Protein AF-A0AAD3H0T6-F1 (afdb_monomer_lite)

Secondary structure (DSSP, 8-state):
-HHHHHHHHHHHHH--EEEEEEEEEEETTEEEEEEGGGTEEEEEESB-TTS-EEE-GGGGT--TT-SBPPPTTTTTSTT-EEETT-EEEEETTTEEEEE-TT-SS-EEEETT-EEEEEEE--TT-TT-SSPPPEEEEEE--SS--------------------------------------HHHHHHH-----TTTT---------------------S----------------------------HHHHTTTT-HHHHHHHHHHHHHHHHHHHHHHHHHHHHHHHTT-

pLDDT: mean 77.5, std 21.01, range [36.09, 98.44]

Sequence (290 aa):
MECQRLFLSLYFRDNKDITDAVVTDVKQNGMIVYVPKYDMKGPVFLADKGGNVQIDPSLVGLPLTSGLPPSSGFASLEHCRMFPEGTCTLIDEDKVEVTIPSSPSKLSFQRLDVIKVHLSCALDSVVARVPPPKLHLTSAGNKYIPRQDQHRPTEKGVVKISASIRKTDSPLVKSTVEPLSIYSILASISINSMLQDTDIRSHHKQTFKSKRRVQKLKGRIYMNGYKDEILNPKDETFDHNDYHTTSITNQAIVGDYNASRQIEREATARMQRIAAERRNAKRSKAMKRK

Radius of gyration: 32.44 Å; chains: 1; bounding box: 113×54×67 Å

InterPro domains:
  IPR012340 Nucleic acid-binding, OB-fold [G3DSA:2.40.50.140] (18-131)

Organism: NCBI:txid426638

Structure (mmCIF, N/CA/C/O backbone):
data_AF-A0AAD3H0T6-F1
#
_entry.id   AF-A0AAD3H0T6-F1
#
loop_
_atom_site.group_PDB
_atom_site.id
_atom_site.type_symbol
_atom_site.label_atom_id
_atom_site.label_alt_id
_atom_site.label_comp_id
_atom_site.label_asym_id
_atom_site.label_entity_id
_atom_site.label_seq_id
_atom_site.pdbx_PDB_ins_code
_atom_site.Cartn_x
_atom_site.Cartn_y
_atom_site.Cartn_z
_atom_site.occupancy
_atom_site.B_iso_or_equiv
_atom_site.auth_seq_id
_atom_site.auth_comp_id
_atom_site.auth_asym_id
_atom_site.auth_atom_id
_atom_site.pdbx_PDB_model_num
ATOM 1 N N . MET A 1 1 ? 14.550 -17.037 -2.675 1.00 65.00 1 MET A N 1
ATOM 2 C CA . MET A 1 1 ? 13.494 -16.008 -2.524 1.00 65.00 1 MET A CA 1
ATOM 3 C C . MET A 1 1 ? 13.562 -14.899 -3.577 1.00 65.00 1 MET A C 1
ATOM 5 O O . MET A 1 1 ? 12.517 -14.431 -4.004 1.00 65.00 1 MET A O 1
ATOM 9 N N . GLU A 1 2 ? 14.743 -14.490 -4.058 1.00 82.31 2 GLU A N 1
ATOM 10 C CA . GLU A 1 2 ? 14.858 -13.391 -5.041 1.00 82.31 2 GLU A CA 1
ATOM 11 C C . GLU A 1 2 ? 14.203 -13.688 -6.403 1.00 82.31 2 GLU A C 1
ATOM 13 O O . GLU A 1 2 ? 13.548 -12.815 -6.971 1.00 82.31 2 GLU A O 1
ATOM 18 N N . CYS A 1 3 ? 14.288 -14.932 -6.893 1.00 91.38 3 CYS A N 1
ATOM 19 C CA . CYS A 1 3 ? 13.658 -15.322 -8.159 1.00 91.38 3 CYS A CA 1
ATOM 20 C C . CYS A 1 3 ? 12.128 -15.188 -8.131 1.00 91.38 3 CYS A C 1
ATOM 22 O O . CYS A 1 3 ? 11.550 -14.685 -9.087 1.00 91.38 3 CYS A O 1
ATOM 24 N N . GLN A 1 4 ? 11.470 -15.590 -7.037 1.00 92.25 4 GLN A N 1
ATOM 25 C CA . GLN A 1 4 ? 10.011 -15.483 -6.894 1.00 92.25 4 GLN A CA 1
ATOM 26 C C . GLN A 1 4 ? 9.560 -14.026 -6.992 1.00 92.25 4 GLN A C 1
ATOM 28 O O . GLN A 1 4 ? 8.629 -13.715 -7.729 1.00 92.25 4 GLN A O 1
ATOM 33 N N . ARG A 1 5 ? 10.271 -13.112 -6.319 1.00 90.81 5 ARG A N 1
ATOM 34 C CA . ARG A 1 5 ? 9.976 -11.678 -6.385 1.00 90.81 5 ARG A CA 1
ATOM 35 C C . ARG A 1 5 ? 10.125 -11.130 -7.805 1.00 90.81 5 ARG A C 1
ATOM 37 O O . ARG A 1 5 ? 9.275 -10.357 -8.232 1.00 90.81 5 ARG A O 1
ATOM 44 N N . LEU A 1 6 ? 11.155 -11.556 -8.540 1.00 92.62 6 LEU A N 1
ATOM 45 C CA . LEU A 1 6 ? 11.342 -11.177 -9.943 1.00 92.62 6 LEU A CA 1
ATOM 46 C C . LEU A 1 6 ? 10.192 -11.676 -10.831 1.00 92.62 6 LEU A C 1
ATOM 48 O O . LEU A 1 6 ? 9.680 -10.908 -11.642 1.00 92.62 6 LEU A O 1
ATOM 52 N N . PHE A 1 7 ? 9.758 -12.930 -10.667 1.00 94.50 7 PHE A N 1
ATOM 53 C CA . PHE A 1 7 ? 8.614 -13.469 -11.409 1.00 94.50 7 PHE A CA 1
ATOM 54 C C . PHE A 1 7 ? 7.324 -12.706 -11.107 1.00 94.50 7 PHE A C 1
ATOM 56 O O . PHE A 1 7 ? 6.611 -12.343 -12.038 1.00 94.50 7 PHE A O 1
ATOM 63 N N . LEU A 1 8 ? 7.056 -12.399 -9.834 1.00 95.31 8 LEU A N 1
ATOM 64 C CA . LEU A 1 8 ? 5.897 -11.593 -9.445 1.00 95.31 8 LEU A CA 1
ATOM 65 C C . LEU A 1 8 ? 5.967 -10.181 -10.035 1.00 95.31 8 LEU A C 1
ATOM 67 O O . LEU A 1 8 ? 4.966 -9.688 -10.542 1.00 95.31 8 LEU A O 1
ATOM 71 N N . SER A 1 9 ? 7.139 -9.541 -10.040 1.00 94.19 9 SER A N 1
ATOM 72 C CA . SER A 1 9 ? 7.314 -8.246 -10.705 1.00 94.19 9 SER A CA 1
ATOM 73 C C . SER A 1 9 ? 7.002 -8.300 -12.200 1.00 94.19 9 SER A C 1
ATOM 75 O O . SER A 1 9 ? 6.332 -7.410 -12.713 1.00 94.19 9 SER A O 1
ATOM 77 N N . LEU A 1 10 ? 7.484 -9.331 -12.903 1.00 93.69 10 LEU A N 1
ATOM 78 C CA . LEU A 1 10 ? 7.198 -9.514 -14.327 1.00 93.69 10 LEU A CA 1
ATOM 79 C C . LEU A 1 10 ? 5.714 -9.809 -14.569 1.00 93.69 10 LEU A C 1
ATOM 81 O O . LEU A 1 10 ? 5.152 -9.304 -15.531 1.00 93.69 10 LEU A O 1
ATOM 85 N N . TYR A 1 11 ? 5.071 -10.569 -13.682 1.00 95.50 11 TYR A N 1
ATOM 86 C CA . TYR A 1 11 ? 3.639 -10.846 -13.745 1.00 95.50 11 TYR A CA 1
ATOM 87 C C . TYR A 1 11 ? 2.800 -9.573 -13.550 1.00 95.50 11 TYR A C 1
ATOM 89 O O . TYR A 1 11 ? 1.958 -9.255 -14.389 1.00 95.50 11 TYR A O 1
ATOM 97 N N . PHE A 1 12 ? 3.062 -8.796 -12.495 1.00 95.25 12 PHE A N 1
ATOM 98 C CA . PHE A 1 12 ? 2.329 -7.557 -12.187 1.00 95.25 12 PHE A CA 1
ATOM 99 C C . PHE A 1 12 ? 2.697 -6.363 -13.073 1.00 95.25 12 PHE A C 1
ATOM 101 O O . PHE A 1 12 ? 2.197 -5.258 -12.863 1.00 95.25 12 PHE A O 1
ATOM 108 N N . ARG A 1 13 ? 3.585 -6.562 -14.049 1.00 92.19 13 ARG A N 1
ATOM 109 C CA . ARG A 1 13 ? 3.871 -5.568 -15.081 1.00 92.19 13 ARG A CA 1
ATOM 110 C C . ARG A 1 13 ? 2.650 -5.322 -15.963 1.00 92.19 13 ARG A C 1
ATOM 112 O O . ARG A 1 13 ? 2.314 -4.172 -16.218 1.00 92.19 13 ARG A O 1
ATOM 119 N N . ASP A 1 14 ? 2.003 -6.405 -16.382 1.00 92.62 14 ASP A N 1
ATOM 120 C CA . ASP A 1 14 ? 0.865 -6.371 -17.306 1.00 92.62 14 ASP A CA 1
ATOM 121 C C . ASP A 1 14 ? -0.455 -6.730 -16.604 1.00 92.62 14 ASP A C 1
ATOM 123 O O . ASP A 1 14 ? -1.530 -6.607 -17.185 1.00 92.62 14 ASP A O 1
ATOM 127 N N . ASN A 1 15 ? -0.384 -7.154 -15.338 1.00 94.44 15 ASN A N 1
ATOM 128 C CA . ASN A 1 15 ? -1.535 -7.567 -14.546 1.00 94.44 15 ASN A CA 1
ATOM 129 C C . ASN A 1 15 ? -1.697 -6.687 -13.307 1.00 94.44 15 ASN A C 1
ATOM 131 O O . ASN A 1 15 ? -0.730 -6.353 -12.622 1.00 94.44 15 ASN A O 1
ATOM 135 N N . LYS A 1 16 ? -2.951 -6.377 -12.985 1.00 94.19 16 LYS A N 1
ATOM 136 C CA . LYS A 1 16 ? -3.360 -5.783 -11.711 1.00 94.19 16 LYS A CA 1
ATOM 137 C C . LYS A 1 16 ? -4.267 -6.775 -11.002 1.00 94.19 16 LYS A C 1
ATOM 139 O O . LYS A 1 16 ? -5.075 -7.437 -11.652 1.00 94.19 16 LYS A O 1
ATOM 144 N N . ASP A 1 17 ? -4.132 -6.888 -9.689 1.00 96.38 17 ASP A N 1
ATOM 145 C CA . ASP A 1 17 ? -4.973 -7.787 -8.899 1.00 96.38 17 ASP A CA 1
ATOM 146 C C . ASP A 1 17 ? -5.350 -7.151 -7.566 1.00 96.38 17 ASP A C 1
ATOM 148 O O . ASP A 1 17 ? -4.556 -6.422 -6.969 1.00 96.38 17 ASP A O 1
ATOM 152 N N . ILE A 1 18 ? -6.561 -7.447 -7.100 1.00 96.25 18 ILE A N 1
ATOM 153 C CA . ILE A 1 18 ? -7.052 -7.042 -5.784 1.00 96.25 18 ILE A CA 1
ATOM 154 C C . ILE A 1 18 ? -7.266 -8.315 -4.982 1.00 96.25 18 ILE A C 1
ATOM 156 O O . ILE A 1 18 ? -8.053 -9.180 -5.364 1.00 96.25 18 ILE A O 1
ATOM 160 N N . THR A 1 19 ? -6.568 -8.431 -3.861 1.00 97.19 19 THR A N 1
ATOM 161 C CA . THR A 1 19 ? -6.588 -9.636 -3.030 1.00 97.19 19 THR A CA 1
ATOM 162 C C . THR A 1 19 ? -6.594 -9.269 -1.558 1.00 97.19 19 THR A C 1
ATOM 164 O O . THR A 1 19 ? -6.206 -8.164 -1.170 1.00 97.19 19 THR A O 1
ATOM 167 N N . ASP A 1 20 ? -7.017 -10.222 -0.739 1.00 97.75 20 ASP A N 1
ATOM 168 C CA . ASP A 1 20 ? -6.952 -10.095 0.707 1.00 97.75 20 ASP A CA 1
ATOM 169 C C . ASP A 1 20 ? -5.496 -10.243 1.182 1.00 97.75 20 ASP A C 1
ATOM 171 O O . ASP A 1 20 ? -4.709 -11.027 0.631 1.00 97.75 20 ASP A O 1
ATOM 175 N N . ALA A 1 21 ? -5.141 -9.460 2.194 1.00 98.12 21 ALA A N 1
ATOM 176 C CA . ALA A 1 21 ? -3.836 -9.438 2.834 1.00 98.12 21 ALA A CA 1
ATOM 177 C C . ALA A 1 21 ? -3.996 -9.289 4.348 1.00 98.12 21 ALA A C 1
ATOM 179 O O . ALA A 1 21 ? -4.951 -8.680 4.823 1.00 98.12 21 ALA A O 1
ATOM 180 N N . VAL A 1 22 ? -3.041 -9.835 5.094 1.00 98.12 22 VAL A N 1
ATOM 181 C CA . VAL A 1 22 ? -3.018 -9.798 6.558 1.00 98.12 22 VAL A CA 1
ATOM 182 C C . VAL A 1 22 ? -1.987 -8.778 7.009 1.00 98.12 22 VAL A C 1
ATOM 184 O O . VAL A 1 22 ? -0.828 -8.839 6.589 1.00 98.12 22 VAL A O 1
ATOM 187 N N . VAL A 1 23 ? -2.382 -7.849 7.873 1.00 98.31 23 VAL A N 1
ATOM 188 C CA . VAL A 1 23 ? -1.461 -6.902 8.505 1.00 98.31 23 VAL A CA 1
ATOM 189 C C . VAL A 1 23 ? -0.539 -7.678 9.442 1.00 98.31 23 VAL A C 1
ATOM 191 O O . VAL A 1 23 ? -0.977 -8.270 10.418 1.00 98.31 23 VAL A O 1
ATOM 194 N N . THR A 1 24 ? 0.753 -7.712 9.140 1.00 98.31 24 THR A N 1
ATOM 195 C CA . THR A 1 24 ? 1.748 -8.417 9.969 1.00 98.31 24 THR A CA 1
ATOM 196 C C . THR A 1 24 ? 2.448 -7.500 10.954 1.00 98.31 24 THR A C 1
ATOM 198 O O . THR A 1 24 ? 2.819 -7.940 12.035 1.00 98.31 24 THR A O 1
ATOM 201 N N . ASP A 1 25 ? 2.643 -6.241 10.574 1.00 98.38 25 ASP A N 1
ATOM 202 C CA . ASP A 1 25 ? 3.318 -5.247 11.395 1.00 98.38 25 ASP A CA 1
ATOM 203 C C . ASP A 1 25 ? 2.799 -3.851 11.048 1.00 98.38 25 ASP A C 1
ATOM 205 O O . ASP A 1 25 ? 2.272 -3.635 9.951 1.00 98.38 25 ASP A O 1
ATOM 209 N N . VAL A 1 26 ? 2.950 -2.904 11.966 1.00 98.25 26 VAL A N 1
ATOM 210 C CA . VAL A 1 26 ? 2.393 -1.555 11.855 1.00 98.25 26 VAL A CA 1
ATOM 211 C C . VAL A 1 26 ? 3.500 -0.524 12.067 1.00 98.25 26 VAL A C 1
ATOM 213 O O . VAL A 1 26 ? 4.433 -0.741 12.834 1.00 98.25 26 VAL A O 1
ATOM 216 N N . LYS A 1 27 ? 3.450 0.586 11.324 1.00 97.69 27 LYS A N 1
ATOM 217 C CA . LYS A 1 27 ? 4.452 1.659 11.358 1.00 97.69 27 LYS A CA 1
ATOM 218 C C . LYS A 1 27 ? 3.777 3.026 11.373 1.00 97.69 27 LYS A C 1
ATOM 220 O O . LYS A 1 27 ? 2.617 3.171 11.007 1.00 97.69 27 LYS A O 1
ATOM 225 N N . GLN A 1 28 ? 4.538 4.060 11.718 1.00 96.56 28 GLN A N 1
ATOM 226 C CA . GLN A 1 28 ? 4.024 5.431 11.786 1.00 96.56 28 GLN A CA 1
ATOM 227 C C . GLN A 1 28 ? 3.429 5.938 10.460 1.00 96.56 28 GLN A C 1
ATOM 229 O O . GLN A 1 28 ? 2.474 6.701 10.475 1.00 96.56 28 GLN A O 1
ATOM 234 N N . ASN A 1 29 ? 3.956 5.502 9.311 1.00 97.06 29 ASN A N 1
ATOM 235 C CA . ASN A 1 29 ? 3.503 5.933 7.983 1.00 97.06 29 ASN A CA 1
ATOM 236 C C . ASN A 1 29 ? 2.690 4.873 7.216 1.00 97.06 29 ASN A C 1
ATOM 238 O O . ASN A 1 29 ? 2.435 5.041 6.019 1.00 97.06 29 ASN A O 1
ATOM 242 N N . GLY A 1 30 ? 2.322 3.762 7.856 1.00 97.56 30 GLY A N 1
ATOM 243 C CA . GLY A 1 30 ? 1.603 2.677 7.197 1.00 97.56 30 GLY A CA 1
ATOM 244 C C . GLY A 1 30 ? 1.764 1.336 7.897 1.00 97.56 30 GLY A C 1
ATOM 245 O O . GLY A 1 30 ? 1.798 1.248 9.117 1.00 97.56 30 GLY A O 1
ATOM 246 N N . MET A 1 31 ? 1.845 0.262 7.122 1.00 98.25 31 MET A N 1
ATOM 247 C CA . MET A 1 31 ? 1.855 -1.098 7.660 1.00 98.25 31 MET A CA 1
ATOM 248 C C . MET A 1 31 ? 2.635 -2.055 6.760 1.00 98.25 31 MET A C 1
ATOM 250 O O . MET A 1 31 ? 2.867 -1.776 5.583 1.00 98.25 31 MET A O 1
ATOM 254 N N . ILE A 1 32 ? 3.045 -3.196 7.305 1.00 98.31 32 ILE A N 1
ATOM 255 C CA . ILE A 1 32 ? 3.606 -4.315 6.548 1.00 98.31 32 ILE A CA 1
ATOM 256 C C . ILE A 1 32 ? 2.545 -5.398 6.458 1.00 98.31 32 ILE A C 1
ATOM 258 O O . ILE A 1 32 ? 2.056 -5.886 7.478 1.00 98.31 32 ILE A O 1
ATOM 262 N N . VAL A 1 33 ? 2.227 -5.812 5.239 1.00 98.44 33 VAL A N 1
ATOM 263 C CA . VAL A 1 33 ? 1.193 -6.812 4.981 1.00 98.44 33 VAL A CA 1
ATOM 264 C C . VAL A 1 33 ? 1.792 -8.064 4.362 1.00 98.44 33 VAL A C 1
ATOM 266 O O . VAL A 1 33 ? 2.760 -8.002 3.597 1.00 98.44 33 VAL A O 1
ATOM 269 N N . TYR A 1 34 ? 1.196 -9.205 4.684 1.00 98.44 34 TYR A N 1
ATOM 270 C CA . TYR A 1 34 ? 1.427 -10.480 4.024 1.00 98.44 34 TYR A CA 1
ATOM 271 C C . TYR A 1 34 ? 0.272 -10.779 3.076 1.00 98.44 34 TYR A C 1
ATOM 273 O O . TYR A 1 34 ? -0.890 -10.663 3.454 1.00 98.44 34 TYR A O 1
ATOM 281 N N . VAL A 1 35 ? 0.595 -11.177 1.850 1.00 98.12 35 VAL A N 1
ATOM 282 C CA . VAL A 1 35 ? -0.365 -11.537 0.807 1.00 98.12 35 VAL A CA 1
ATOM 283 C C . VAL A 1 35 ? -0.281 -13.047 0.574 1.00 98.12 35 VAL A C 1
ATOM 285 O O . VAL A 1 35 ? 0.601 -13.486 -0.173 1.00 98.12 35 VAL A O 1
ATOM 288 N N . PRO A 1 36 ? -1.180 -13.855 1.172 1.00 98.12 36 PRO A N 1
ATOM 289 C CA . PRO A 1 36 ? -1.083 -15.315 1.122 1.00 98.12 36 PRO A CA 1
ATOM 290 C C . PRO A 1 36 ? -1.120 -15.873 -0.302 1.00 98.12 36 PRO A C 1
ATOM 292 O O . PRO A 1 36 ? -0.359 -16.774 -0.636 1.00 98.12 36 PRO A O 1
ATOM 295 N N . LYS A 1 37 ? -1.948 -15.283 -1.176 1.00 97.50 37 LYS A N 1
ATOM 296 C CA . LYS A 1 37 ? -2.133 -15.721 -2.571 1.00 97.50 37 LYS A CA 1
ATOM 297 C C . LYS A 1 37 ? -0.829 -15.787 -3.376 1.00 97.50 37 LYS A C 1
ATOM 299 O O . LYS A 1 37 ? -0.704 -16.625 -4.262 1.00 97.50 37 LYS A O 1
ATOM 304 N N . TYR A 1 38 ? 0.122 -14.904 -3.081 1.00 97.38 38 TYR A N 1
ATOM 305 C CA . TYR A 1 38 ? 1.395 -14.790 -3.801 1.00 97.38 38 TYR A CA 1
ATOM 306 C C . TYR A 1 38 ? 2.604 -15.136 -2.930 1.00 97.38 38 TYR A C 1
ATOM 308 O O . TYR A 1 38 ? 3.742 -15.018 -3.391 1.00 97.38 38 TYR A O 1
ATOM 316 N N . ASP A 1 39 ? 2.349 -15.529 -1.679 1.00 96.75 39 ASP A N 1
ATOM 317 C CA . ASP A 1 39 ? 3.350 -15.748 -0.641 1.00 96.75 39 ASP A CA 1
ATOM 318 C C . ASP A 1 39 ? 4.393 -14.618 -0.585 1.00 96.75 39 ASP A C 1
ATOM 320 O O . ASP A 1 39 ? 5.602 -14.818 -0.713 1.00 96.75 39 ASP A O 1
ATOM 324 N N . MET A 1 40 ? 3.915 -13.375 -0.466 1.00 96.38 40 MET A N 1
ATOM 325 C CA . MET A 1 40 ? 4.786 -12.201 -0.444 1.00 96.38 40 MET A CA 1
ATOM 326 C C . MET A 1 40 ? 4.453 -11.250 0.699 1.00 96.38 40 MET A C 1
ATOM 328 O O . MET A 1 40 ? 3.301 -11.108 1.098 1.00 96.38 40 MET A O 1
ATOM 332 N N . LYS A 1 41 ? 5.480 -10.563 1.203 1.00 97.31 41 LYS A N 1
ATOM 333 C CA . LYS A 1 41 ? 5.353 -9.491 2.195 1.00 97.31 41 LYS A CA 1
ATOM 334 C C . LYS A 1 41 ? 5.776 -8.165 1.588 1.00 97.31 41 LYS A C 1
ATOM 336 O O . LYS A 1 41 ? 6.733 -8.118 0.809 1.00 97.31 41 LYS A O 1
ATOM 341 N N . GLY A 1 42 ? 5.113 -7.085 1.975 1.00 96.94 42 GLY A N 1
ATOM 342 C CA . GLY A 1 42 ? 5.548 -5.756 1.574 1.00 96.94 42 GLY A CA 1
ATOM 343 C C . GLY A 1 42 ? 4.853 -4.623 2.321 1.00 96.94 42 GLY A C 1
ATOM 344 O O . GLY A 1 42 ? 3.871 -4.850 3.029 1.00 96.94 42 GLY A O 1
ATOM 345 N N . PRO A 1 43 ? 5.396 -3.403 2.198 1.00 97.69 43 PRO A N 1
ATOM 346 C CA . PRO A 1 43 ? 4.835 -2.232 2.844 1.00 97.69 43 PRO A CA 1
ATOM 347 C C . PRO A 1 43 ? 3.608 -1.719 2.088 1.00 97.69 43 PRO A C 1
ATOM 349 O O . PRO A 1 43 ? 3.603 -1.666 0.858 1.00 97.69 43 PRO A O 1
ATOM 352 N N . VAL A 1 44 ? 2.610 -1.279 2.845 1.00 97.69 44 VAL A N 1
ATOM 353 C CA . VAL A 1 44 ? 1.488 -0.457 2.394 1.00 97.69 44 VAL A CA 1
ATOM 354 C C . VAL A 1 44 ? 1.637 0.891 3.085 1.00 97.69 44 VAL A C 1
ATOM 356 O O . VAL A 1 44 ? 1.495 0.993 4.3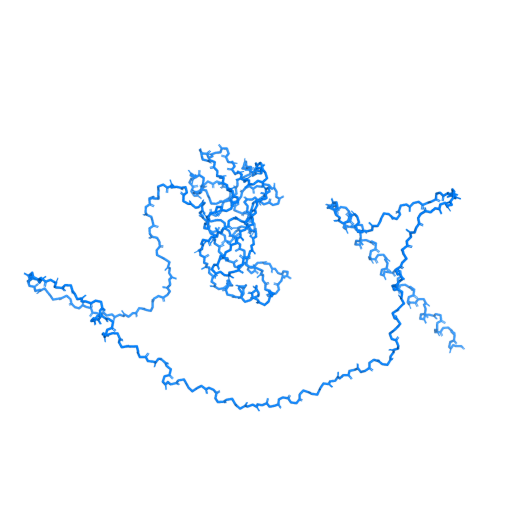04 1.00 97.69 44 VAL A O 1
ATOM 359 N N . PHE A 1 45 ? 1.975 1.916 2.310 1.00 97.56 45 PHE A N 1
ATOM 360 C CA . PHE A 1 45 ? 2.127 3.276 2.818 1.00 97.56 45 PHE A CA 1
ATOM 361 C C . PHE A 1 45 ? 0.771 3.982 2.836 1.00 97.56 45 PHE A C 1
ATOM 363 O O . PHE A 1 45 ? 0.023 3.899 1.863 1.00 97.56 45 PHE A O 1
ATOM 370 N N . LEU A 1 46 ? 0.476 4.670 3.939 1.00 97.50 46 LEU A N 1
ATOM 371 C CA . LEU A 1 46 ? -0.715 5.511 4.113 1.00 97.50 46 LEU A CA 1
ATOM 372 C C . LEU A 1 46 ? -0.369 7.002 4.060 1.00 97.50 46 LEU A C 1
ATOM 374 O O . LEU A 1 46 ? -1.240 7.823 3.791 1.00 97.50 46 LEU A O 1
ATOM 378 N N . ALA A 1 47 ? 0.898 7.343 4.298 1.00 97.62 47 ALA A N 1
ATOM 379 C CA . ALA A 1 47 ? 1.430 8.691 4.181 1.00 97.62 47 ALA A CA 1
ATOM 380 C C . ALA A 1 47 ? 2.700 8.706 3.321 1.00 97.62 47 ALA A C 1
ATOM 382 O O . ALA A 1 47 ? 3.452 7.725 3.261 1.00 97.62 47 ALA A O 1
ATOM 383 N N . ASP A 1 48 ? 2.935 9.826 2.644 1.00 96.25 48 ASP A N 1
ATOM 384 C CA . ASP A 1 48 ? 4.162 10.053 1.888 1.00 96.25 48 ASP A CA 1
ATOM 385 C C . ASP A 1 48 ? 5.340 10.479 2.781 1.00 96.25 48 ASP A C 1
ATOM 387 O O . ASP A 1 48 ? 5.258 10.530 4.008 1.00 96.25 48 ASP A O 1
ATOM 391 N N . LYS A 1 49 ? 6.480 10.787 2.152 1.00 94.88 49 LYS A N 1
ATOM 392 C CA . LYS A 1 49 ? 7.677 11.275 2.855 1.00 94.88 49 LYS A CA 1
ATOM 393 C C . LYS A 1 49 ? 7.501 12.668 3.466 1.00 94.88 49 LYS A C 1
ATOM 395 O O . LYS A 1 49 ? 8.287 13.032 4.331 1.00 94.88 49 LYS A O 1
ATOM 400 N N . GLY A 1 50 ? 6.531 13.443 2.985 1.00 96.12 50 GLY A N 1
ATOM 401 C CA . GLY A 1 50 ? 6.164 14.745 3.536 1.00 96.12 50 GLY A CA 1
ATOM 402 C C . GLY A 1 50 ? 5.166 14.646 4.689 1.00 96.12 50 GLY A C 1
ATOM 403 O O . GLY A 1 50 ? 4.809 15.674 5.248 1.00 96.12 50 GLY A O 1
ATOM 404 N N . GLY A 1 51 ? 4.723 13.435 5.047 1.00 96.56 51 GLY A N 1
ATOM 405 C CA . GLY A 1 51 ? 3.707 13.211 6.070 1.00 96.56 51 GLY A CA 1
ATOM 406 C C . GLY A 1 51 ? 2.272 13.413 5.579 1.00 96.56 51 GLY A C 1
ATOM 407 O O . GLY A 1 51 ? 1.352 13.262 6.374 1.00 96.56 51 GLY A O 1
ATOM 408 N N . ASN A 1 52 ? 2.056 13.699 4.290 1.00 97.94 52 ASN A N 1
ATOM 409 C CA . ASN A 1 52 ? 0.711 13.873 3.747 1.00 97.94 52 ASN A CA 1
ATOM 410 C C . ASN A 1 52 ? 0.048 12.507 3.581 1.00 97.94 52 ASN A C 1
ATOM 412 O O . ASN A 1 52 ? 0.619 11.603 2.959 1.00 97.94 52 ASN A O 1
ATOM 416 N N . VAL A 1 53 ? -1.177 12.368 4.082 1.00 98.00 53 VAL A N 1
ATOM 417 C CA . VAL A 1 53 ? -1.955 11.132 3.953 1.00 98.00 53 VAL A CA 1
ATOM 418 C C . VAL A 1 53 ? -2.406 10.958 2.503 1.00 98.00 53 VAL A C 1
ATOM 420 O O . VAL A 1 53 ? -2.936 11.888 1.895 1.00 98.00 53 VAL A O 1
ATOM 423 N N . GLN A 1 54 ? -2.196 9.767 1.938 1.00 97.75 54 GLN A N 1
ATOM 424 C CA . GLN A 1 54 ? -2.576 9.425 0.566 1.00 97.75 54 GLN A CA 1
ATOM 425 C C . GLN A 1 54 ? -3.394 8.138 0.549 1.00 97.75 54 GLN A C 1
ATOM 427 O O . GLN A 1 54 ? -2.853 7.035 0.633 1.00 97.75 54 GLN A O 1
ATOM 432 N N . ILE A 1 55 ? -4.715 8.296 0.467 1.00 97.31 55 ILE A N 1
ATOM 433 C CA . ILE A 1 55 ? -5.691 7.204 0.525 1.00 97.31 55 ILE A CA 1
ATOM 434 C C . ILE A 1 55 ? -6.856 7.473 -0.431 1.00 97.31 55 ILE A C 1
ATOM 436 O O . ILE A 1 55 ? -7.036 8.587 -0.925 1.00 97.31 55 ILE A O 1
ATOM 440 N N . ASP A 1 56 ? -7.664 6.449 -0.688 1.00 97.00 56 ASP A N 1
ATOM 441 C CA . ASP A 1 56 ? -8.956 6.619 -1.351 1.00 97.00 56 ASP A CA 1
ATOM 442 C C . ASP A 1 56 ? -9.947 7.306 -0.383 1.00 97.00 56 ASP A C 1
ATOM 444 O O . ASP A 1 56 ? -10.170 6.778 0.714 1.00 97.00 56 ASP A O 1
ATOM 448 N N . PRO A 1 57 ? -10.549 8.460 -0.746 1.00 97.06 57 PRO A N 1
ATOM 449 C CA . PRO A 1 57 ? -11.502 9.176 0.107 1.00 97.06 57 PRO A CA 1
ATOM 450 C C . PRO A 1 57 ? -12.678 8.314 0.584 1.00 97.06 57 PRO A C 1
ATOM 452 O O . PRO A 1 57 ? -13.191 8.511 1.687 1.00 97.06 57 PRO A O 1
ATOM 455 N N . SER A 1 58 ? -13.091 7.322 -0.210 1.00 95.50 58 SER A N 1
ATOM 456 C CA . SER A 1 58 ? -14.206 6.438 0.142 1.00 95.50 58 SER A CA 1
ATOM 457 C C . SER A 1 58 ? -13.928 5.590 1.389 1.00 95.50 58 SER A C 1
ATOM 459 O O . SER A 1 58 ? -14.861 5.235 2.108 1.00 95.50 58 SER A O 1
ATOM 461 N N . LEU A 1 59 ? -12.653 5.328 1.710 1.00 95.00 59 LEU A N 1
ATOM 462 C CA . LEU A 1 59 ? -12.244 4.569 2.900 1.00 95.00 59 LEU A CA 1
ATOM 463 C C . LEU A 1 59 ? -12.535 5.295 4.211 1.00 95.00 59 LEU A C 1
ATOM 465 O O . LEU A 1 59 ? -12.653 4.655 5.254 1.00 95.00 59 LEU A O 1
ATOM 469 N N . VAL A 1 60 ? -12.633 6.620 4.154 1.00 95.81 60 VAL A N 1
ATOM 470 C CA . VAL A 1 60 ? -12.948 7.486 5.294 1.00 95.81 60 VAL A CA 1
ATOM 471 C C . VAL A 1 60 ? -14.365 8.069 5.191 1.00 95.81 60 VAL A C 1
ATOM 473 O O . VAL A 1 60 ? -14.767 8.887 6.009 1.00 95.81 60 VAL A O 1
ATOM 476 N N . GLY A 1 61 ? -15.161 7.629 4.210 1.00 94.81 61 GLY A N 1
ATOM 477 C CA . GLY A 1 61 ? -16.527 8.120 4.010 1.00 94.81 61 GLY A CA 1
ATOM 478 C C . GLY A 1 61 ? -16.599 9.525 3.405 1.00 94.81 61 GLY A C 1
ATOM 479 O O . GLY A 1 61 ? -17.599 10.216 3.582 1.00 94.81 61 GLY A O 1
ATOM 480 N N . LEU A 1 62 ? -15.552 9.957 2.700 1.00 96.19 62 LEU A N 1
ATOM 481 C CA . LEU A 1 62 ? -15.540 11.206 1.944 1.00 96.19 62 LEU A CA 1
ATOM 482 C C . LEU A 1 62 ? -15.899 10.967 0.463 1.00 96.19 62 LEU A C 1
ATOM 484 O O . LEU A 1 62 ? -15.656 9.879 -0.067 1.00 96.19 62 LEU A O 1
ATOM 488 N N . PRO A 1 63 ? -16.436 11.979 -0.246 1.00 96.62 63 PRO A N 1
ATOM 489 C CA . PRO A 1 63 ? -16.621 11.922 -1.696 1.00 96.62 63 PRO A CA 1
ATOM 490 C C . PRO A 1 63 ? -15.305 11.673 -2.453 1.00 96.62 63 PRO A C 1
ATOM 492 O O . PRO A 1 63 ? -14.260 12.199 -2.080 1.00 96.62 63 PRO A O 1
ATOM 495 N N . LEU A 1 64 ? -15.356 10.956 -3.584 1.00 95.69 64 LEU A N 1
ATOM 496 C CA . LEU A 1 64 ? -14.180 10.654 -4.432 1.00 95.69 64 LEU A CA 1
ATOM 497 C C . LEU A 1 64 ? -13.468 11.904 -4.999 1.00 95.69 64 LEU A C 1
ATOM 499 O O . LEU A 1 64 ? -12.328 11.836 -5.471 1.00 95.69 64 LEU A O 1
ATOM 503 N N . THR A 1 65 ? -14.150 13.050 -4.989 1.00 96.62 65 THR A N 1
ATOM 504 C CA . THR A 1 65 ? -13.621 14.354 -5.411 1.00 96.62 65 THR A CA 1
ATOM 505 C C . THR A 1 65 ? -12.873 15.094 -4.302 1.00 96.62 65 THR A C 1
ATOM 507 O O . THR A 1 65 ? -12.278 16.129 -4.584 1.00 96.62 65 THR A O 1
ATOM 510 N N . SER A 1 66 ? -12.910 14.607 -3.059 1.00 97.69 66 SER A N 1
ATOM 511 C CA . SER A 1 66 ? -12.251 15.255 -1.924 1.00 97.69 66 SER A CA 1
ATOM 512 C C . SER A 1 66 ? -10.740 15.041 -1.937 1.00 97.69 66 SER A C 1
ATOM 514 O O . SER A 1 66 ? -10.260 13.954 -2.250 1.00 97.69 66 SER A O 1
ATOM 516 N N . GLY A 1 67 ? -10.000 16.070 -1.525 1.00 97.50 67 GLY A N 1
ATOM 517 C CA . GLY A 1 67 ? -8.540 16.050 -1.449 1.00 97.50 67 GLY A CA 1
ATOM 518 C C . GLY A 1 67 ? -7.849 16.511 -2.734 1.00 97.50 67 GLY A C 1
ATOM 519 O O . GLY A 1 67 ? -8.469 16.803 -3.758 1.00 97.50 67 GLY A O 1
ATOM 520 N N . LEU A 1 68 ? -6.527 16.602 -2.660 1.00 97.94 68 LEU A N 1
ATOM 521 C CA . LEU A 1 68 ? -5.664 17.019 -3.760 1.00 97.94 68 LEU A CA 1
ATOM 522 C C . LEU A 1 68 ? -5.281 15.821 -4.649 1.00 97.94 68 LEU A C 1
ATOM 524 O O . LEU A 1 68 ? -5.446 14.661 -4.251 1.00 97.94 68 LEU A O 1
ATOM 528 N N . PRO A 1 69 ? -4.757 16.060 -5.864 1.00 97.31 69 PRO A N 1
ATOM 529 C CA . PRO A 1 69 ? -4.170 15.003 -6.680 1.00 97.31 69 PRO A CA 1
ATOM 530 C C . PRO A 1 69 ? -3.075 14.224 -5.923 1.00 97.31 69 PRO A C 1
ATOM 532 O O . PRO A 1 69 ? -2.357 14.816 -5.113 1.00 97.31 69 PRO A O 1
ATOM 535 N N . PRO A 1 70 ? -2.932 12.909 -6.174 1.00 96.75 70 PRO A N 1
ATOM 536 C CA . PRO A 1 70 ? -1.931 12.084 -5.507 1.00 96.75 70 PRO A CA 1
ATOM 537 C C . PRO A 1 70 ? -0.510 12.484 -5.920 1.00 96.75 70 PRO A C 1
ATOM 539 O O . PRO A 1 70 ? -0.270 12.976 -7.026 1.00 96.75 70 PRO A O 1
ATOM 542 N N . SER A 1 71 ? 0.459 12.212 -5.047 1.00 94.69 71 SER A N 1
ATOM 543 C CA . SER A 1 71 ? 1.875 12.374 -5.387 1.00 94.69 71 SER A CA 1
ATOM 544 C C . SER A 1 71 ? 2.338 11.311 -6.390 1.00 94.69 71 SER A C 1
ATOM 546 O O . SER A 1 71 ? 1.690 10.279 -6.573 1.00 94.69 71 SER A O 1
ATOM 548 N N . SER A 1 72 ? 3.512 11.509 -6.995 1.00 89.81 72 SER A N 1
ATOM 549 C CA . SER A 1 72 ? 4.074 10.590 -8.000 1.00 89.81 72 SER A CA 1
ATOM 550 C C . SER A 1 72 ? 4.152 9.129 -7.537 1.00 89.81 72 SER A C 1
ATOM 552 O O . SER A 1 72 ? 3.948 8.224 -8.337 1.00 89.81 72 SER A O 1
ATOM 554 N N . GLY A 1 73 ? 4.379 8.877 -6.242 1.00 86.44 73 GLY A N 1
ATOM 555 C CA . GLY A 1 73 ? 4.432 7.520 -5.687 1.00 86.44 73 GLY A CA 1
ATOM 556 C C . GLY A 1 73 ? 3.087 6.782 -5.664 1.00 86.44 73 GLY A C 1
ATOM 557 O O . GLY A 1 73 ? 3.083 5.551 -5.627 1.00 86.44 73 GLY A O 1
ATOM 558 N N . PHE A 1 74 ? 1.978 7.524 -5.706 1.00 91.12 74 PHE A N 1
ATOM 559 C CA . PHE A 1 74 ? 0.602 7.031 -5.580 1.00 91.12 74 PHE A CA 1
ATOM 560 C C . PHE A 1 74 ? -0.245 7.309 -6.831 1.00 91.12 74 PHE A C 1
ATOM 562 O O . PHE A 1 74 ? -1.369 6.825 -6.929 1.00 91.12 74 PHE A O 1
ATOM 569 N N . ALA A 1 75 ? 0.295 8.039 -7.810 1.00 90.06 75 ALA A N 1
ATOM 570 C CA . ALA A 1 75 ? -0.393 8.426 -9.041 1.00 90.06 75 ALA A CA 1
ATOM 571 C C . ALA A 1 75 ? -0.872 7.240 -9.899 1.00 90.06 75 ALA A C 1
ATOM 573 O O . ALA A 1 75 ? -1.753 7.403 -10.735 1.00 90.06 75 ALA A O 1
ATOM 574 N N . SER A 1 76 ? -0.328 6.036 -9.686 1.00 86.38 76 SER A N 1
ATOM 575 C CA . SER A 1 76 ? -0.787 4.812 -10.354 1.00 86.38 76 SER A CA 1
ATOM 576 C C . SER A 1 76 ? -2.172 4.330 -9.900 1.00 86.38 76 SER A C 1
ATOM 578 O O . SER A 1 76 ? -2.719 3.411 -10.511 1.00 86.38 76 SER A O 1
ATOM 580 N N . LEU A 1 77 ? -2.722 4.901 -8.825 1.00 88.31 77 LEU A N 1
ATOM 581 C CA . LEU A 1 77 ? -4.040 4.572 -8.290 1.00 88.31 77 LEU A CA 1
ATOM 582 C C . LEU A 1 77 ? -5.080 5.592 -8.758 1.00 88.31 77 LEU A C 1
ATOM 584 O O . LEU A 1 77 ? -4.969 6.778 -8.463 1.00 88.31 77 LEU A O 1
ATOM 588 N N . GLU A 1 78 ? -6.136 5.116 -9.416 1.00 89.19 78 GLU A N 1
ATOM 589 C CA . GLU A 1 78 ? -7.169 5.973 -10.021 1.00 89.19 78 GLU A CA 1
ATOM 590 C C . GLU A 1 78 ? -7.962 6.809 -9.002 1.00 89.19 78 GLU A C 1
ATOM 592 O O . GLU A 1 78 ? -8.439 7.894 -9.329 1.00 89.19 78 GLU A O 1
ATOM 597 N N . HIS A 1 79 ? -8.104 6.322 -7.768 1.00 94.44 79 HIS A N 1
ATOM 598 C CA . HIS A 1 79 ? -8.948 6.940 -6.736 1.00 94.44 79 HIS A CA 1
ATOM 599 C C . HIS A 1 79 ? -8.161 7.492 -5.547 1.00 94.44 79 HIS A C 1
ATOM 601 O O . HIS A 1 79 ? -8.751 7.994 -4.595 1.00 94.44 79 HIS A O 1
ATOM 607 N N . CYS A 1 80 ? -6.829 7.425 -5.584 1.00 96.19 80 CYS A N 1
ATOM 608 C CA . CYS A 1 80 ? -6.019 7.946 -4.492 1.00 96.19 80 CYS A CA 1
ATOM 609 C C . CYS A 1 80 ? -6.017 9.475 -4.511 1.00 96.19 80 CYS A C 1
ATOM 611 O O . CYS A 1 80 ? -5.790 10.101 -5.549 1.00 96.19 80 CYS A O 1
ATOM 613 N N . ARG A 1 81 ? -6.228 10.075 -3.342 1.00 97.81 81 ARG A N 1
ATOM 614 C CA . ARG A 1 81 ? -6.184 11.522 -3.126 1.00 97.81 81 ARG A CA 1
ATOM 615 C C . ARG A 1 81 ? -5.243 11.840 -1.978 1.00 97.81 81 ARG A C 1
ATOM 617 O O . ARG A 1 81 ? -4.992 10.998 -1.119 1.00 97.81 81 ARG A O 1
ATOM 624 N N . MET A 1 82 ? -4.691 13.045 -2.003 1.00 98.19 82 MET A N 1
ATOM 625 C CA . MET A 1 82 ? -3.774 13.541 -0.986 1.00 98.19 82 MET A CA 1
ATOM 626 C C . MET A 1 82 ? -4.501 14.485 -0.027 1.00 98.19 82 MET A C 1
ATOM 628 O O . MET A 1 82 ? -5.209 15.392 -0.465 1.00 98.19 82 MET A O 1
ATOM 632 N N . PHE A 1 83 ? -4.274 14.293 1.268 1.00 98.19 83 PHE A N 1
ATOM 633 C CA . PHE A 1 83 ? -4.845 15.076 2.360 1.00 98.19 83 PHE A CA 1
ATOM 634 C C . PHE A 1 83 ? -3.710 15.629 3.233 1.00 98.19 83 PHE A C 1
ATOM 636 O O . PHE A 1 83 ? -3.217 14.914 4.111 1.00 98.19 83 PHE A O 1
ATOM 643 N N . PRO A 1 84 ? -3.254 16.870 2.983 1.00 98.00 84 PRO A N 1
ATOM 644 C CA . PRO A 1 84 ? -2.194 17.509 3.770 1.00 98.00 84 PRO A CA 1
ATOM 645 C C . PRO A 1 84 ? -2.551 17.696 5.249 1.00 98.00 84 PRO A C 1
ATOM 647 O O . PRO A 1 84 ? -1.686 17.635 6.114 1.00 98.00 84 PRO A O 1
ATOM 650 N N . GLU A 1 85 ? -3.831 17.911 5.545 1.00 97.81 85 GLU A N 1
ATOM 651 C CA . GLU A 1 85 ? -4.366 18.020 6.904 1.00 97.81 85 GLU A CA 1
ATOM 652 C C . GLU A 1 85 ? -4.531 16.662 7.607 1.00 97.81 85 GLU A C 1
ATOM 654 O O . GLU A 1 85 ? -4.831 16.608 8.801 1.00 97.81 85 GLU A O 1
ATOM 659 N N . GLY A 1 86 ? -4.389 15.564 6.861 1.00 97.88 86 GLY A N 1
ATOM 660 C CA . GLY A 1 86 ? -4.485 14.217 7.393 1.00 97.88 86 GLY A CA 1
ATOM 661 C C . GLY A 1 86 ? -3.257 13.859 8.219 1.00 97.88 86 GLY A C 1
ATOM 662 O O . GLY A 1 86 ? -2.129 14.185 7.858 1.00 97.88 86 GLY A O 1
ATOM 663 N N . THR A 1 87 ? -3.467 13.136 9.313 1.00 97.81 87 THR A N 1
ATOM 664 C CA . THR A 1 87 ? -2.392 12.626 10.164 1.00 97.81 87 THR A CA 1
ATOM 665 C C . THR A 1 87 ? -2.463 11.110 10.273 1.00 97.81 87 THR A C 1
ATOM 667 O O . THR A 1 87 ? -3.540 10.512 10.273 1.00 97.81 87 THR A O 1
ATOM 670 N N . CYS A 1 88 ? -1.289 10.487 10.337 1.00 97.94 88 CYS A N 1
ATOM 671 C CA . CYS A 1 88 ? -1.114 9.056 10.544 1.00 97.94 88 CYS A CA 1
ATOM 672 C C . CYS A 1 88 ? -0.351 8.873 11.860 1.00 97.94 88 CYS A C 1
ATOM 674 O O . CYS A 1 88 ? 0.811 9.273 11.966 1.00 97.94 88 CYS A O 1
ATOM 676 N N . THR A 1 89 ? -1.018 8.338 12.880 1.00 97.69 89 THR A N 1
ATOM 677 C CA . THR A 1 89 ? -0.469 8.183 14.230 1.00 97.69 89 THR A CA 1
ATOM 678 C C . THR A 1 89 ? -0.362 6.709 14.595 1.00 97.69 89 THR A C 1
ATOM 680 O O . THR A 1 89 ? -1.278 5.919 14.366 1.00 97.69 89 THR A O 1
ATOM 683 N N . LEU A 1 90 ? 0.785 6.328 15.156 1.00 97.81 90 LEU A N 1
ATOM 684 C CA . LEU A 1 90 ? 0.985 5.010 15.748 1.00 97.81 90 LEU A CA 1
ATOM 685 C C . LEU A 1 90 ? 0.490 5.058 17.198 1.00 97.81 90 LEU A C 1
ATOM 687 O O . LEU A 1 90 ? 0.960 5.882 17.979 1.00 97.81 90 LEU A O 1
ATOM 691 N N . ILE A 1 91 ? -0.463 4.195 17.530 1.00 97.56 91 ILE A N 1
ATOM 692 C CA . ILE A 1 91 ? -1.084 4.035 18.844 1.00 97.56 91 ILE A CA 1
ATOM 693 C C . ILE A 1 91 ? -0.624 2.685 19.405 1.00 97.56 91 ILE A C 1
ATOM 695 O O . ILE A 1 91 ? -0.789 1.660 18.744 1.00 97.56 91 ILE A O 1
ATOM 699 N N . ASP A 1 92 ? -0.049 2.692 20.608 1.00 93.81 92 ASP A N 1
ATOM 700 C CA . ASP A 1 92 ? 0.330 1.491 21.373 1.00 93.81 92 ASP A CA 1
ATOM 701 C C . ASP A 1 92 ? 1.224 0.483 20.618 1.00 93.81 92 ASP A C 1
ATOM 703 O O . ASP A 1 92 ? 1.163 -0.712 20.878 1.00 93.81 92 ASP A O 1
ATOM 707 N N . GLU A 1 93 ? 2.024 0.947 19.648 1.00 94.00 93 GLU A N 1
ATOM 708 C CA . GLU A 1 93 ? 2.922 0.153 18.775 1.00 94.00 93 GLU A CA 1
ATOM 709 C C . GLU A 1 93 ? 2.248 -0.877 17.845 1.00 94.00 93 GLU A C 1
ATOM 711 O O . GLU A 1 93 ? 2.832 -1.268 16.834 1.00 94.00 93 GLU A O 1
ATOM 716 N N . ASP A 1 94 ? 1.007 -1.267 18.126 1.00 96.12 94 ASP A N 1
ATOM 717 C CA . ASP A 1 94 ? 0.283 -2.323 17.415 1.00 96.12 94 ASP A CA 1
ATOM 718 C C . ASP A 1 94 ? -0.832 -1.810 16.504 1.00 96.12 94 ASP A C 1
ATOM 720 O O . ASP A 1 94 ? -1.400 -2.587 15.728 1.00 96.12 94 ASP A O 1
ATOM 724 N N . LYS A 1 95 ? -1.160 -0.516 16.585 1.00 97.00 95 LYS A N 1
ATOM 725 C CA . LYS A 1 95 ? -2.292 0.083 15.880 1.00 97.00 95 LYS A CA 1
ATOM 726 C C . LYS A 1 95 ? -1.885 1.371 15.180 1.00 97.00 95 LYS A C 1
ATOM 728 O O . LYS A 1 95 ? -1.262 2.238 15.773 1.00 97.00 95 LYS A O 1
ATOM 733 N N . VAL A 1 96 ? -2.281 1.538 13.924 1.00 97.75 96 VAL A N 1
ATOM 734 C CA . VAL A 1 96 ? -2.138 2.807 13.199 1.00 97.75 96 VAL A CA 1
ATOM 735 C C . VAL A 1 96 ? -3.513 3.400 12.971 1.00 97.75 96 VAL A C 1
ATOM 737 O O . VAL A 1 96 ? -4.434 2.708 12.531 1.00 97.75 96 VAL A O 1
ATOM 740 N N . GLU A 1 97 ? -3.656 4.679 13.295 1.00 97.69 97 GLU A N 1
ATOM 741 C CA . GLU A 1 97 ? -4.867 5.453 13.072 1.00 97.69 97 GLU A CA 1
ATOM 742 C C . GLU A 1 97 ? -4.587 6.574 12.071 1.00 97.69 97 GLU A C 1
ATOM 744 O O . GLU A 1 97 ? -3.623 7.328 12.186 1.00 97.69 97 GLU A O 1
ATOM 749 N N . VAL A 1 98 ? -5.451 6.668 11.067 1.00 97.88 98 VAL A N 1
ATOM 750 C CA . VAL A 1 98 ? -5.481 7.752 10.098 1.00 97.88 98 VAL A CA 1
ATOM 751 C C . VAL A 1 98 ? -6.669 8.635 10.432 1.00 97.88 98 VAL A C 1
ATOM 753 O O . VAL A 1 98 ? -7.824 8.191 10.413 1.00 97.88 98 VAL A O 1
ATOM 756 N N . THR A 1 99 ? -6.372 9.896 10.727 1.00 97.56 99 THR A N 1
ATOM 757 C CA . THR A 1 99 ? -7.370 10.924 11.013 1.00 97.56 99 THR A CA 1
ATOM 758 C C . THR A 1 99 ? -7.287 11.999 9.946 1.00 97.56 99 THR A C 1
ATOM 760 O O . THR A 1 99 ? -6.221 12.550 9.692 1.00 97.56 99 THR A O 1
ATOM 763 N N . ILE A 1 100 ? -8.422 12.313 9.330 1.00 98.00 100 ILE A N 1
ATOM 764 C CA . ILE A 1 100 ? -8.550 13.432 8.399 1.00 98.00 100 ILE A CA 1
ATOM 765 C C . ILE A 1 100 ? -9.596 14.372 9.004 1.00 98.00 100 ILE A C 1
ATOM 767 O O . ILE A 1 100 ? -10.726 13.933 9.192 1.00 98.00 100 ILE A O 1
ATOM 771 N N . PRO A 1 101 ? -9.262 15.634 9.327 1.00 97.38 101 PRO A N 1
ATOM 772 C CA . PRO A 1 101 ? -10.186 16.567 9.977 1.00 97.38 101 PRO A CA 1
ATOM 773 C C . PRO A 1 101 ? -11.515 16.772 9.242 1.00 97.38 101 PRO A C 1
ATOM 775 O O . PRO A 1 101 ? -12.539 17.003 9.874 1.00 97.38 101 PRO A O 1
ATOM 778 N N . SER A 1 102 ? -11.508 16.680 7.911 1.00 95.38 102 SER A N 1
ATOM 779 C CA . SER A 1 102 ? -12.707 16.798 7.077 1.00 95.38 102 SER A CA 1
ATOM 780 C C . SER A 1 102 ? -13.579 15.537 7.075 1.00 95.38 102 SER A C 1
ATOM 782 O O . SER A 1 102 ? -14.729 15.593 6.643 1.00 95.38 102 SER A O 1
ATOM 784 N N . SER A 1 103 ? -13.054 14.407 7.556 1.00 96.12 103 SER A N 1
ATOM 785 C CA . SER A 1 103 ? -13.744 13.123 7.590 1.00 96.12 103 SER A CA 1
ATOM 786 C C . SER A 1 103 ? -14.517 12.920 8.898 1.00 96.12 103 SER A C 1
ATOM 788 O O . SER A 1 103 ? -13.962 13.133 9.976 1.00 96.12 103 SER A O 1
ATOM 790 N N . PRO A 1 104 ? -15.757 12.397 8.839 1.00 92.50 104 PRO A N 1
ATOM 791 C CA . PRO A 1 104 ? -16.483 11.971 10.033 1.00 92.50 104 PRO A CA 1
ATOM 792 C C . PRO A 1 104 ? -15.941 10.658 10.620 1.00 92.50 104 PRO A C 1
ATOM 794 O O . PRO A 1 104 ? -16.178 10.359 11.789 1.00 92.50 104 PRO A O 1
ATOM 797 N N . SER A 1 105 ? -15.238 9.854 9.816 1.00 94.38 105 SER A N 1
ATOM 798 C CA . SER A 1 105 ? -14.773 8.521 10.201 1.00 94.38 105 SER A CA 1
ATOM 799 C C . SER A 1 105 ? -13.266 8.496 10.415 1.00 94.38 105 SER A C 1
ATOM 801 O O . SER A 1 105 ? -12.496 9.039 9.618 1.00 94.38 105 SER A O 1
ATOM 803 N N . LYS A 1 106 ? -12.847 7.794 11.469 1.00 94.56 106 LYS A N 1
ATOM 804 C CA . LYS A 1 106 ? -11.447 7.442 11.704 1.00 94.56 106 LYS A CA 1
ATOM 805 C C . LYS A 1 106 ? -11.152 6.075 11.114 1.00 94.56 106 LYS A C 1
ATOM 807 O O . LYS A 1 106 ? -11.929 5.133 11.289 1.00 94.56 106 LYS A O 1
ATOM 812 N N . LEU A 1 107 ? -10.011 5.956 10.452 1.00 96.31 107 LEU A N 1
ATOM 813 C CA . LEU A 1 107 ? -9.569 4.708 9.853 1.00 96.31 107 LEU A CA 1
ATOM 814 C C . LEU A 1 107 ? -8.461 4.115 10.720 1.00 96.31 107 LEU A C 1
ATOM 816 O O . LEU A 1 107 ? -7.448 4.762 10.943 1.00 96.31 107 LEU A O 1
ATOM 820 N N . SER A 1 108 ? -8.646 2.898 11.227 1.00 96.94 108 SER A N 1
ATOM 821 C CA . SER A 1 108 ? -7.659 2.247 12.094 1.00 96.94 108 SER A CA 1
ATOM 822 C C . SER A 1 108 ? -7.387 0.811 11.683 1.00 96.94 108 SER A C 1
ATOM 824 O O . SER A 1 108 ? -8.329 0.082 11.351 1.00 96.94 108 SER A O 1
ATOM 826 N N . PHE A 1 109 ? -6.109 0.439 11.761 1.00 97.38 109 PHE A N 1
ATOM 827 C CA . PHE A 1 109 ? -5.577 -0.882 11.438 1.00 97.38 109 PHE A CA 1
ATOM 828 C C . PHE A 1 109 ? -4.737 -1.408 12.592 1.00 97.38 109 PHE A C 1
ATOM 830 O O . PHE A 1 109 ? -3.942 -0.659 13.160 1.00 97.38 109 PHE A O 1
ATOM 837 N N . GLN A 1 110 ? -4.880 -2.691 12.894 1.00 97.25 110 GLN A N 1
ATOM 838 C CA . GLN A 1 110 ? -4.106 -3.415 13.893 1.00 97.25 110 GLN A CA 1
ATOM 839 C C . GLN A 1 110 ? -3.386 -4.610 13.255 1.00 97.25 110 GLN A C 1
ATOM 841 O O . GLN A 1 110 ? -3.760 -5.089 12.181 1.00 97.25 110 GLN A O 1
ATOM 846 N N . ARG A 1 111 ? -2.338 -5.115 13.916 1.00 97.56 111 ARG A N 1
ATOM 847 C CA . ARG A 1 111 ? -1.761 -6.425 13.581 1.00 97.56 111 ARG A CA 1
ATOM 848 C C . ARG A 1 111 ? -2.863 -7.493 13.505 1.00 97.56 111 ARG A C 1
ATOM 850 O O . ARG A 1 111 ? -3.755 -7.540 14.342 1.00 97.56 111 ARG A O 1
ATOM 857 N N . LEU A 1 112 ? -2.743 -8.371 12.515 1.00 96.88 112 LEU A N 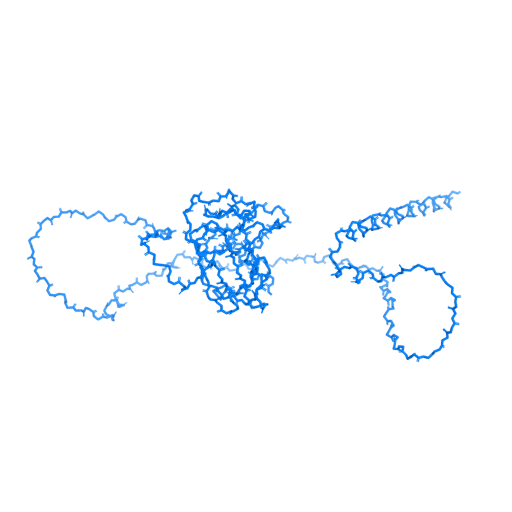1
ATOM 858 C CA . LEU A 1 112 ? -3.666 -9.449 12.145 1.00 96.88 112 LEU A CA 1
ATOM 859 C C . LEU A 1 112 ? -4.987 -9.020 11.490 1.00 96.88 112 LEU A C 1
ATOM 861 O O . LEU A 1 112 ? -5.768 -9.896 11.114 1.00 96.88 112 LEU A O 1
ATOM 865 N N . ASP A 1 113 ? -5.211 -7.725 11.250 1.00 97.12 113 ASP A N 1
ATOM 866 C CA . ASP A 1 113 ? -6.349 -7.290 10.438 1.00 97.12 113 ASP A CA 1
ATOM 867 C C . ASP A 1 113 ? -6.254 -7.838 9.008 1.00 97.12 113 ASP A C 1
ATOM 869 O O . ASP A 1 113 ? -5.178 -7.901 8.404 1.00 97.12 113 ASP A O 1
ATOM 873 N N . VAL A 1 114 ? -7.408 -8.199 8.443 1.00 97.00 114 VAL A N 1
ATOM 874 C CA . VAL A 1 114 ? -7.529 -8.627 7.046 1.00 97.00 114 VAL A CA 1
ATOM 875 C C . VAL A 1 114 ? -8.050 -7.464 6.214 1.00 97.00 114 VAL A C 1
ATOM 877 O O . VAL A 1 114 ? -9.175 -7.001 6.404 1.00 97.00 114 VAL A O 1
ATOM 880 N N . ILE A 1 115 ? -7.241 -7.010 5.265 1.00 97.31 115 ILE A N 1
ATOM 881 C CA . ILE A 1 115 ? -7.521 -5.858 4.403 1.00 97.31 115 ILE A CA 1
ATOM 882 C C . ILE A 1 115 ? -7.480 -6.263 2.929 1.00 97.31 115 ILE A C 1
ATOM 884 O O . ILE A 1 115 ? -6.902 -7.292 2.580 1.00 97.31 115 ILE A O 1
ATOM 888 N N . LYS A 1 116 ? -8.036 -5.431 2.040 1.00 97.06 116 LYS A N 1
ATOM 889 C CA . LYS A 1 116 ? -7.865 -5.615 0.590 1.00 97.06 116 LYS A CA 1
ATOM 890 C C . LYS A 1 116 ? -6.786 -4.699 0.055 1.00 97.06 116 LYS A C 1
AT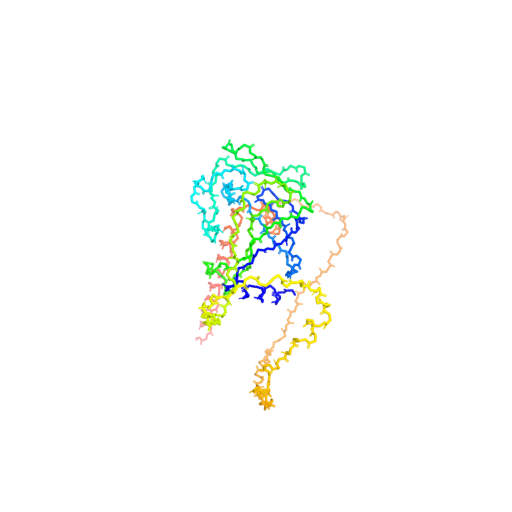OM 892 O O . LYS A 1 116 ? -6.852 -3.474 0.216 1.00 97.06 116 LYS A O 1
ATOM 897 N N . VAL A 1 117 ? -5.828 -5.295 -0.642 1.00 97.38 117 VAL A N 1
ATOM 898 C CA . VAL A 1 117 ? -4.725 -4.582 -1.282 1.00 97.38 117 VAL A CA 1
ATOM 899 C C . VAL A 1 117 ? -4.768 -4.754 -2.793 1.00 97.38 117 VAL A C 1
ATOM 901 O O . VAL A 1 117 ? -5.080 -5.827 -3.306 1.00 97.38 117 VAL A O 1
ATOM 904 N N . HIS A 1 118 ? -4.431 -3.683 -3.498 1.00 96.25 118 HIS A N 1
ATOM 905 C CA . HIS A 1 118 ? -4.195 -3.667 -4.931 1.00 96.25 118 HIS A CA 1
ATOM 906 C C . HIS A 1 118 ? -2.704 -3.858 -5.204 1.00 96.25 118 HIS A C 1
ATOM 908 O O . HIS A 1 118 ? -1.868 -3.087 -4.719 1.00 96.25 118 HIS A O 1
ATOM 914 N N . LEU A 1 119 ? -2.383 -4.890 -5.983 1.00 96.19 119 LEU A N 1
ATOM 915 C CA . LEU A 1 119 ? -1.036 -5.211 -6.433 1.00 96.19 119 LEU A CA 1
ATOM 916 C C . LEU A 1 119 ? -0.823 -4.666 -7.838 1.00 96.19 119 LEU A C 1
ATOM 918 O O . LEU A 1 119 ? -1.598 -4.943 -8.754 1.00 96.19 119 LEU A O 1
ATOM 922 N N . SER A 1 120 ? 0.263 -3.918 -8.009 1.00 94.06 120 SER A N 1
ATOM 923 C CA . SER A 1 120 ? 0.672 -3.389 -9.312 1.00 94.06 120 SER A CA 1
ATOM 924 C C . SER A 1 120 ? 2.176 -3.176 -9.382 1.00 94.06 120 SER A C 1
ATOM 926 O O . SER A 1 120 ? 2.816 -2.938 -8.358 1.00 94.06 120 SER A O 1
ATOM 928 N N . CYS A 1 121 ? 2.754 -3.209 -10.579 1.00 92.69 121 CYS A N 1
ATOM 929 C CA . CYS A 1 121 ? 4.142 -2.826 -10.805 1.00 92.69 121 CYS A CA 1
ATOM 930 C C . CYS A 1 121 ? 4.192 -1.540 -11.640 1.00 92.69 121 CYS A C 1
ATOM 932 O O . CYS A 1 121 ? 3.736 -1.515 -12.780 1.00 92.69 121 CYS A O 1
ATOM 934 N N . ALA A 1 122 ? 4.728 -0.457 -11.073 1.00 83.44 122 ALA A N 1
ATOM 935 C CA . ALA A 1 122 ? 4.889 0.799 -11.801 1.00 83.44 122 ALA A CA 1
ATOM 936 C C . ALA A 1 122 ? 6.252 0.818 -12.510 1.00 83.44 122 ALA A C 1
ATOM 938 O O . ALA A 1 122 ? 7.291 0.681 -11.864 1.00 83.44 122 ALA A O 1
ATOM 939 N N . LEU A 1 123 ? 6.243 0.983 -13.835 1.00 72.75 123 LEU A N 1
ATOM 940 C CA . LEU A 1 123 ? 7.447 1.061 -14.680 1.00 72.75 123 LEU A CA 1
ATOM 941 C C . LEU A 1 123 ? 8.106 2.452 -14.676 1.00 72.75 123 LEU A C 1
ATOM 943 O O . LEU A 1 123 ? 9.090 2.675 -15.374 1.00 72.75 123 LEU A O 1
ATOM 947 N N . ASP A 1 124 ? 7.565 3.386 -13.899 1.00 69.00 124 ASP A N 1
ATOM 948 C CA . ASP A 1 124 ? 8.027 4.771 -13.784 1.00 69.00 124 ASP A CA 1
ATOM 949 C C . ASP A 1 124 ? 9.397 4.905 -13.095 1.00 69.00 124 ASP A C 1
ATOM 951 O O . ASP A 1 124 ? 10.094 5.908 -13.256 1.00 69.00 124 ASP A O 1
ATOM 955 N N . SER A 1 125 ? 9.828 3.883 -12.353 1.00 66.12 125 SER A N 1
ATOM 956 C CA . SER A 1 125 ? 11.138 3.861 -11.709 1.00 66.12 125 SER A CA 1
ATOM 957 C C . SER A 1 125 ? 12.240 3.420 -12.677 1.00 66.12 125 SER A C 1
ATOM 959 O O . SER A 1 125 ? 12.480 2.233 -12.880 1.00 66.12 125 SER A O 1
ATOM 961 N N . VAL A 1 126 ? 12.982 4.391 -13.214 1.00 63.41 126 VAL A N 1
ATOM 962 C CA . VAL A 1 126 ? 14.146 4.182 -14.106 1.00 63.41 126 VAL A CA 1
ATOM 963 C C . VAL A 1 126 ? 15.328 3.484 -13.401 1.00 63.41 126 VAL A C 1
ATOM 965 O O . VAL A 1 126 ? 16.283 3.051 -14.040 1.00 63.41 126 VAL A O 1
ATOM 968 N N . VAL A 1 127 ? 15.288 3.358 -12.071 1.00 71.38 127 VAL A N 1
ATOM 969 C CA . VAL A 1 127 ? 16.432 2.896 -11.267 1.00 71.38 127 VAL A CA 1
ATOM 970 C C . VAL A 1 127 ? 16.645 1.384 -11.374 1.00 71.38 127 VAL A C 1
ATOM 972 O O . VAL A 1 127 ? 17.781 0.916 -11.326 1.00 71.38 127 VAL A O 1
ATOM 975 N N . ALA A 1 128 ? 15.572 0.607 -11.541 1.00 70.50 128 ALA A N 1
ATOM 976 C CA . ALA A 1 128 ? 15.644 -0.846 -11.632 1.00 70.50 128 ALA A CA 1
ATOM 977 C C . ALA A 1 128 ? 15.154 -1.326 -12.997 1.00 70.50 128 ALA A C 1
ATOM 979 O O . ALA A 1 128 ? 14.106 -0.909 -13.478 1.00 70.50 128 ALA A O 1
ATOM 980 N N . ARG A 1 129 ? 15.872 -2.288 -13.591 1.00 82.25 129 ARG A N 1
ATOM 981 C CA . ARG A 1 129 ? 15.442 -2.937 -14.842 1.00 82.25 129 ARG A CA 1
ATOM 982 C C . ARG A 1 129 ? 14.070 -3.611 -14.702 1.00 82.25 129 ARG A C 1
ATOM 984 O O . ARG A 1 129 ? 13.362 -3.755 -15.692 1.00 82.25 129 ARG A O 1
ATOM 991 N N . VAL A 1 130 ? 13.724 -4.036 -13.483 1.00 86.56 130 VAL A N 1
ATOM 992 C CA . VAL A 1 130 ? 12.417 -4.586 -13.121 1.00 86.56 130 VAL A CA 1
ATOM 993 C C . VAL A 1 130 ? 12.022 -4.031 -11.741 1.00 86.56 130 VAL A C 1
ATOM 995 O O . VAL A 1 130 ? 12.691 -4.360 -10.757 1.00 86.56 130 VAL A O 1
ATOM 998 N N . PRO A 1 131 ? 10.981 -3.185 -11.638 1.00 89.19 131 PRO A N 1
ATOM 999 C CA . PRO A 1 131 ? 10.546 -2.635 -10.359 1.00 89.19 131 PRO A CA 1
ATOM 1000 C C . PRO A 1 131 ? 9.936 -3.721 -9.455 1.00 89.19 131 PRO A C 1
ATOM 1002 O O . PRO A 1 131 ? 9.356 -4.693 -9.947 1.00 89.19 131 PRO A O 1
ATOM 1005 N N . PRO A 1 132 ? 10.031 -3.599 -8.121 1.00 91.81 132 PRO A N 1
ATOM 1006 C CA . PRO A 1 132 ? 9.302 -4.485 -7.219 1.00 91.81 132 PRO A CA 1
ATOM 1007 C C . PRO A 1 132 ? 7.782 -4.239 -7.314 1.00 91.81 132 PRO A C 1
ATOM 1009 O O . PRO A 1 132 ? 7.373 -3.120 -7.640 1.00 91.81 132 PRO A O 1
ATOM 1012 N N . PRO A 1 133 ? 6.928 -5.229 -6.992 1.00 93.94 133 PRO A N 1
ATOM 1013 C CA . PRO A 1 133 ? 5.493 -4.992 -6.903 1.00 93.94 133 PRO A CA 1
ATOM 1014 C C . PRO A 1 133 ? 5.201 -4.013 -5.761 1.00 93.94 133 PRO A C 1
ATOM 1016 O O . PRO A 1 133 ? 5.811 -4.092 -4.690 1.00 93.94 133 PRO A O 1
ATOM 1019 N N . LYS A 1 134 ? 4.273 -3.092 -6.002 1.00 94.56 134 LYS A N 1
ATOM 1020 C CA . LYS A 1 134 ? 3.746 -2.137 -5.029 1.00 94.56 134 LYS A CA 1
ATOM 1021 C C . LYS A 1 134 ? 2.403 -2.642 -4.506 1.00 94.56 134 LYS A C 1
ATOM 1023 O O . LYS A 1 134 ? 1.607 -3.197 -5.266 1.00 94.56 134 LYS A O 1
ATOM 1028 N N . LEU A 1 135 ? 2.179 -2.436 -3.213 1.00 96.44 135 LEU A N 1
ATOM 1029 C CA . LEU A 1 135 ? 0.954 -2.788 -2.505 1.00 96.44 135 LEU A CA 1
ATOM 1030 C C . LEU A 1 135 ? 0.260 -1.499 -2.084 1.00 96.44 135 LEU A C 1
ATOM 1032 O O . LEU A 1 135 ? 0.874 -0.635 -1.457 1.00 96.44 135 LEU A O 1
ATOM 1036 N N . HIS A 1 136 ? -1.018 -1.385 -2.414 1.00 96.06 136 HIS A N 1
ATOM 1037 C CA . HIS A 1 136 ? -1.818 -0.213 -2.091 1.00 96.06 136 HIS A CA 1
ATOM 1038 C C . HIS A 1 136 ? -3.116 -0.622 -1.412 1.00 96.06 136 HIS A C 1
ATOM 1040 O O . HIS A 1 136 ? -3.742 -1.600 -1.808 1.00 96.06 136 HIS A O 1
ATOM 1046 N N . LEU A 1 137 ? -3.531 0.122 -0.393 1.00 96.62 137 LEU A N 1
ATOM 1047 C CA . LEU A 1 137 ? -4.787 -0.130 0.302 1.00 96.62 137 LEU A CA 1
ATOM 1048 C C . LEU A 1 137 ? -5.978 0.204 -0.611 1.00 96.62 137 LEU A C 1
ATOM 1050 O O . LEU A 1 137 ? -6.022 1.283 -1.193 1.00 96.62 137 LEU A O 1
ATOM 1054 N N . THR A 1 138 ? -6.952 -0.705 -0.703 1.00 95.31 138 THR A N 1
ATOM 1055 C CA . THR A 1 138 ? -8.219 -0.475 -1.437 1.00 95.31 138 THR A CA 1
ATOM 1056 C C . THR A 1 138 ? -9.460 -0.654 -0.584 1.00 95.31 138 THR A C 1
ATOM 1058 O O . THR A 1 138 ? -10.501 -0.088 -0.891 1.00 95.31 138 THR A O 1
ATOM 1061 N N . SER A 1 139 ? -9.388 -1.452 0.480 1.00 94.62 139 SER A N 1
ATOM 1062 C CA . SER A 1 139 ? -10.489 -1.608 1.425 1.00 94.62 139 SER A CA 1
ATOM 1063 C C . SER A 1 139 ? -9.948 -1.990 2.790 1.00 94.62 139 SER A C 1
ATOM 1065 O O . SER A 1 139 ? -9.050 -2.826 2.893 1.00 94.62 139 SER A O 1
ATOM 1067 N N . ALA A 1 140 ? -10.519 -1.400 3.835 1.00 91.31 140 ALA A N 1
ATOM 1068 C CA . ALA A 1 140 ? -10.079 -1.570 5.213 1.00 91.31 140 ALA A CA 1
ATOM 1069 C C . ALA A 1 140 ? -10.568 -2.865 5.894 1.00 91.31 140 ALA A C 1
ATOM 1071 O O . ALA A 1 140 ? -10.533 -2.966 7.116 1.00 91.31 140 ALA A O 1
ATOM 1072 N N . GLY A 1 141 ? -11.034 -3.848 5.117 1.00 84.56 141 GLY A N 1
ATOM 1073 C CA . GLY A 1 141 ? -11.631 -5.070 5.656 1.00 84.56 141 GLY A CA 1
ATOM 1074 C C . GLY A 1 141 ? -13.064 -4.869 6.158 1.00 84.56 141 GLY A C 1
ATOM 1075 O O . GLY A 1 141 ? -13.653 -3.803 5.988 1.00 84.56 141 GLY A O 1
ATOM 1076 N N . ASN A 1 142 ? -13.640 -5.917 6.754 1.00 58.09 142 ASN A N 1
ATOM 1077 C CA . ASN A 1 142 ? -15.059 -6.034 7.132 1.00 58.09 142 ASN A CA 1
ATOM 1078 C C . ASN A 1 142 ? -15.500 -5.158 8.328 1.00 58.09 142 ASN A C 1
ATOM 1080 O O . ASN A 1 142 ? -16.337 -5.566 9.133 1.00 58.09 142 ASN A O 1
ATOM 1084 N N . LYS A 1 143 ? -15.026 -3.913 8.424 1.00 54.44 143 LYS A N 1
ATOM 1085 C CA . LYS A 1 143 ? -15.842 -2.870 9.053 1.00 54.44 143 LYS A CA 1
ATOM 1086 C C . LYS A 1 143 ? -16.904 -2.513 8.019 1.00 54.44 143 LYS A C 1
ATOM 1088 O O . LYS A 1 143 ? -16.603 -1.897 7.003 1.00 54.44 143 LYS A O 1
ATOM 1093 N N . TYR A 1 144 ? -18.106 -3.039 8.229 1.00 41.06 144 TYR A N 1
ATOM 1094 C CA . TYR A 1 144 ? -19.274 -2.939 7.355 1.00 41.06 144 TYR A CA 1
ATOM 1095 C C . TYR A 1 144 ? -19.583 -1.462 7.037 1.00 41.06 144 TYR A C 1
ATOM 1097 O O . TYR A 1 144 ? -20.360 -0.814 7.729 1.00 41.06 144 TYR A O 1
ATOM 1105 N N . ILE A 1 145 ? -18.956 -0.896 6.005 1.00 49.97 145 ILE A N 1
ATOM 1106 C CA . ILE A 1 145 ? -19.477 0.299 5.344 1.00 49.97 145 ILE A CA 1
ATOM 1107 C C . ILE A 1 145 ? -20.575 -0.245 4.426 1.00 49.97 145 ILE A C 1
ATOM 1109 O O . ILE A 1 145 ? -20.244 -1.048 3.548 1.00 49.97 145 ILE A O 1
ATOM 1113 N N . PRO A 1 146 ? -21.861 0.091 4.637 1.00 43.56 146 PRO A N 1
ATOM 1114 C CA . PRO A 1 146 ? -22.947 -0.406 3.803 1.00 43.56 146 PRO A CA 1
ATOM 1115 C C . PRO A 1 146 ? -22.678 0.035 2.365 1.00 43.56 146 PRO A C 1
ATOM 1117 O O . PRO A 1 146 ? -22.799 1.209 2.017 1.00 43.56 146 PRO A O 1
ATOM 1120 N N . ARG A 1 147 ? -22.216 -0.902 1.536 1.00 46.25 147 ARG A N 1
ATOM 1121 C CA . ARG A 1 147 ? -21.949 -0.640 0.127 1.00 46.25 147 ARG A CA 1
ATOM 1122 C C . ARG A 1 147 ? -23.294 -0.456 -0.561 1.00 46.25 147 ARG A C 1
ATOM 1124 O O . ARG A 1 147 ? -24.098 -1.378 -0.588 1.00 46.25 147 ARG A O 1
ATOM 1131 N N . GLN A 1 148 ? -23.522 0.725 -1.128 1.00 45.88 148 GLN A N 1
ATOM 1132 C CA . GLN A 1 148 ? -24.446 0.846 -2.247 1.00 45.88 148 GLN A CA 1
ATOM 1133 C C . GLN A 1 148 ? -23.822 0.084 -3.419 1.00 45.88 148 GLN A C 1
ATOM 1135 O O . GLN A 1 148 ? -22.709 0.396 -3.845 1.00 45.88 148 GLN A O 1
ATOM 1140 N N . ASP A 1 149 ? -24.506 -0.961 -3.874 1.00 38.38 149 ASP A N 1
ATOM 1141 C CA . ASP A 1 149 ? -24.054 -1.864 -4.925 1.00 38.38 149 ASP A CA 1
ATOM 1142 C C . ASP A 1 149 ? -23.700 -1.113 -6.214 1.00 38.38 149 ASP A C 1
ATOM 1144 O O . ASP A 1 149 ? -24.561 -0.732 -7.005 1.00 38.38 149 ASP A O 1
ATOM 1148 N N . GLN A 1 150 ? -22.404 -0.952 -6.467 1.00 43.97 150 GLN A N 1
ATOM 1149 C CA . GLN A 1 150 ? -21.884 -0.727 -7.810 1.00 43.97 150 GLN A CA 1
ATOM 1150 C C . GLN A 1 150 ? -21.067 -1.950 -8.210 1.00 43.97 150 GLN A C 1
ATOM 1152 O O . GLN A 1 150 ? -19.850 -2.023 -8.037 1.00 43.97 150 GLN A O 1
ATOM 1157 N N . HIS A 1 151 ? -21.777 -2.949 -8.732 1.00 40.88 151 HIS A N 1
ATOM 1158 C CA . HIS A 1 151 ? -21.189 -4.080 -9.434 1.00 40.88 151 HIS A CA 1
ATOM 1159 C C . HIS A 1 151 ? -20.450 -3.566 -10.677 1.00 40.88 151 HIS A C 1
ATOM 1161 O O . HIS A 1 151 ? -21.044 -3.356 -11.732 1.00 40.88 151 HIS A O 1
ATOM 1167 N N . ARG A 1 152 ? -19.134 -3.374 -10.564 1.00 39.00 152 ARG A N 1
ATOM 1168 C CA . ARG A 1 152 ? -18.245 -3.238 -11.722 1.00 39.00 152 ARG A CA 1
ATOM 1169 C C . ARG A 1 152 ? -17.627 -4.617 -11.986 1.00 39.00 152 ARG A C 1
ATOM 1171 O O . ARG A 1 152 ? -16.800 -5.061 -11.186 1.00 39.00 152 ARG A O 1
ATOM 1178 N N . PRO A 1 153 ? -18.057 -5.350 -13.027 1.00 45.59 153 PRO A N 1
ATOM 1179 C CA . PRO A 1 153 ? -17.468 -6.639 -13.351 1.00 45.59 153 PRO A CA 1
ATOM 1180 C C . PRO A 1 153 ? -16.013 -6.431 -13.767 1.00 45.59 153 PRO A C 1
ATOM 1182 O O . PRO A 1 153 ? -15.692 -5.564 -14.577 1.00 45.59 153 PRO A O 1
ATOM 1185 N N . THR A 1 154 ? -15.124 -7.221 -13.178 1.00 45.03 154 THR A N 1
ATOM 1186 C CA . THR A 1 154 ? -13.718 -7.285 -13.562 1.00 45.03 154 THR A CA 1
ATOM 1187 C C . THR A 1 154 ? -13.659 -7.785 -15.005 1.00 45.03 154 THR A C 1
ATOM 1189 O O . THR A 1 154 ? -14.064 -8.916 -15.277 1.00 45.03 154 THR A O 1
ATOM 1192 N N . GLU A 1 155 ? -13.191 -6.947 -15.931 1.00 45.12 155 GLU A N 1
ATOM 1193 C CA . GLU A 1 155 ? -12.954 -7.314 -17.329 1.00 45.12 155 GLU A CA 1
ATOM 1194 C C . GLU A 1 155 ? -11.837 -8.363 -17.406 1.00 45.12 155 GLU A C 1
ATOM 1196 O O . GLU A 1 155 ? -10.663 -8.068 -17.613 1.00 45.12 155 GLU A O 1
ATOM 1201 N N . LYS A 1 156 ? -12.203 -9.631 -17.229 1.00 47.09 156 LYS A N 1
ATOM 1202 C CA . LYS A 1 156 ? -11.467 -10.730 -17.845 1.00 47.09 156 LYS A CA 1
ATOM 1203 C C . LYS A 1 156 ? -11.952 -10.797 -19.284 1.00 47.09 156 LYS A C 1
ATOM 1205 O O . LYS A 1 156 ? -13.154 -10.896 -19.510 1.00 47.09 156 LYS A O 1
ATOM 1210 N N . GLY A 1 157 ? -11.035 -10.706 -20.244 1.00 44.91 157 GLY A N 1
ATOM 1211 C CA . GLY A 1 157 ? -11.342 -10.810 -21.668 1.00 44.91 157 GLY A CA 1
ATOM 1212 C C . GLY A 1 157 ? -12.113 -12.093 -21.974 1.00 44.91 157 GLY A C 1
ATOM 1213 O O . GLY A 1 157 ? -11.533 -13.173 -22.044 1.00 44.91 157 GLY A O 1
ATOM 1214 N N . VAL A 1 158 ? -13.430 -11.966 -22.137 1.00 38.97 158 VAL A N 1
ATOM 1215 C CA . VAL A 1 158 ? -14.304 -13.024 -22.636 1.00 38.97 158 VAL A CA 1
ATOM 1216 C C . VAL A 1 158 ? -14.364 -12.880 -24.150 1.00 38.97 158 VAL A C 1
ATOM 1218 O O . VAL A 1 158 ? -14.819 -11.868 -24.687 1.00 38.97 158 VAL A O 1
ATOM 1221 N N . VAL A 1 159 ? -13.879 -13.909 -24.837 1.00 43.22 159 VAL A N 1
ATOM 1222 C CA . VAL A 1 159 ? -14.047 -14.109 -26.275 1.00 43.22 159 VAL A CA 1
ATOM 1223 C C . VAL A 1 159 ? -15.545 -14.085 -26.595 1.00 43.22 159 VAL A C 1
ATOM 1225 O O . VAL A 1 159 ? -16.312 -14.902 -26.088 1.00 43.22 159 VAL A O 1
ATOM 1228 N N . LYS A 1 160 ? -15.968 -13.127 -27.427 1.00 37.53 160 LYS A N 1
ATOM 1229 C CA . LYS A 1 160 ? -17.333 -13.039 -27.958 1.00 37.53 160 LYS A CA 1
ATOM 1230 C C . LYS A 1 160 ? -17.611 -14.255 -28.844 1.00 37.53 160 LYS A C 1
ATOM 1232 O O . LYS A 1 160 ? -17.187 -14.279 -29.995 1.00 37.53 160 LYS A O 1
ATOM 1237 N N . ILE A 1 161 ? -18.358 -15.232 -28.335 1.00 43.56 161 ILE A N 1
ATOM 1238 C CA . ILE A 1 161 ? -19.060 -16.201 -29.181 1.00 43.56 161 ILE A CA 1
ATOM 1239 C C . ILE A 1 161 ? -20.391 -15.551 -29.565 1.00 43.56 161 ILE A C 1
ATOM 1241 O O . ILE A 1 161 ? -21.303 -15.420 -28.750 1.00 43.56 161 ILE A O 1
ATOM 1245 N N . SER A 1 162 ? -20.482 -15.074 -30.802 1.00 50.69 162 SER A N 1
ATOM 1246 C CA . SER A 1 162 ? -21.703 -14.542 -31.398 1.00 50.69 162 SER A CA 1
ATOM 1247 C C . SER A 1 162 ? -22.676 -15.678 -31.724 1.00 50.69 162 SER A C 1
ATOM 1249 O O . SER A 1 162 ? -22.675 -16.215 -32.828 1.00 50.69 162 SER A O 1
ATOM 1251 N N . ALA A 1 163 ? -23.546 -16.028 -30.777 1.00 41.44 163 ALA A N 1
ATOM 1252 C CA . ALA A 1 163 ? -24.727 -16.836 -31.063 1.00 41.44 163 ALA A CA 1
ATOM 1253 C C . ALA A 1 163 ? -25.920 -15.916 -31.376 1.00 41.44 163 ALA A C 1
ATOM 1255 O O . ALA A 1 163 ? -26.483 -15.259 -30.503 1.00 41.44 163 ALA A O 1
ATOM 1256 N N . SER A 1 164 ? -26.277 -15.862 -32.659 1.00 49.59 164 SER A N 1
ATOM 1257 C CA . SER A 1 164 ? -27.507 -15.256 -33.169 1.00 49.59 164 SER A CA 1
ATOM 1258 C C . SER A 1 164 ? -28.706 -16.105 -32.740 1.00 49.59 164 SER A C 1
ATOM 1260 O O . SER A 1 164 ? -28.917 -17.193 -33.274 1.00 49.59 164 SER A O 1
ATOM 1262 N N . ILE A 1 165 ? -29.487 -15.626 -31.769 1.00 45.41 165 ILE A N 1
ATOM 1263 C CA . ILE A 1 165 ? -30.764 -16.238 -31.385 1.00 45.41 165 ILE A CA 1
ATOM 1264 C C . ILE A 1 165 ? -31.885 -15.438 -32.051 1.00 45.41 165 ILE A C 1
ATOM 1266 O O . ILE A 1 165 ? -32.179 -14.300 -31.683 1.00 45.41 165 ILE A O 1
ATOM 1270 N N . ARG A 1 166 ? -32.498 -16.052 -33.066 1.00 47.50 166 ARG A N 1
ATOM 1271 C CA . ARG A 1 166 ? -33.730 -15.582 -33.704 1.00 47.50 166 ARG A CA 1
ATOM 1272 C C . ARG A 1 166 ? -34.885 -15.721 -32.710 1.00 47.50 166 ARG A C 1
ATOM 1274 O O . ARG A 1 166 ? -35.149 -16.815 -32.220 1.00 47.50 166 ARG A O 1
ATOM 1281 N N . LYS A 1 167 ? -35.581 -14.616 -32.437 1.00 46.78 167 LYS A N 1
ATOM 1282 C CA . LYS A 1 167 ? -36.855 -14.609 -31.709 1.00 46.78 167 LYS A CA 1
ATOM 1283 C C . LYS A 1 167 ? -37.910 -15.325 -32.552 1.00 46.78 167 LYS A C 1
ATOM 1285 O O . LYS A 1 167 ? -38.186 -14.901 -33.670 1.00 46.78 167 LYS A O 1
ATOM 1290 N N . THR A 1 168 ? -38.481 -16.395 -32.016 1.00 46.00 168 THR A N 1
ATOM 1291 C CA . THR A 1 168 ? -39.752 -16.955 -32.483 1.00 46.00 168 THR A CA 1
ATOM 1292 C C . THR A 1 168 ? -40.649 -17.100 -31.265 1.00 46.00 168 THR A C 1
ATOM 1294 O O . THR A 1 168 ? -40.326 -17.825 -30.326 1.00 46.00 168 THR A O 1
ATOM 1297 N N . ASP A 1 169 ? -41.728 -16.322 -31.262 1.00 54.69 169 ASP A N 1
ATOM 1298 C CA . ASP A 1 169 ? -42.755 -16.333 -30.231 1.00 54.69 169 ASP A CA 1
ATOM 1299 C C . ASP A 1 169 ? -43.518 -17.660 -30.294 1.00 54.69 169 ASP A C 1
ATOM 1301 O O . ASP A 1 169 ? -44.097 -18.014 -31.322 1.00 54.69 169 ASP A O 1
ATOM 1305 N N . SER A 1 170 ? -43.516 -18.409 -29.193 1.00 57.81 170 SER A N 1
ATOM 1306 C CA . SER A 1 170 ? -44.387 -19.571 -29.005 1.00 57.81 170 SER A CA 1
ATOM 1307 C C . SER A 1 170 ? -44.868 -19.640 -27.550 1.00 57.81 170 SER A C 1
ATOM 1309 O O . SER A 1 170 ? -44.195 -19.123 -26.653 1.00 57.81 170 SER A O 1
ATOM 1311 N N . PRO A 1 171 ? -46.079 -20.179 -27.314 1.00 55.38 171 PRO A N 1
ATOM 1312 C CA . PRO A 1 171 ? -46.828 -19.926 -26.094 1.00 55.38 171 PRO A CA 1
ATOM 1313 C C . PRO A 1 171 ? -46.330 -20.731 -24.890 1.00 55.38 171 PRO A C 1
ATOM 1315 O O . PRO A 1 171 ? -45.828 -21.847 -24.990 1.00 55.38 171 PRO A O 1
ATOM 1318 N N . LEU A 1 172 ? -46.540 -20.101 -23.739 1.00 54.72 172 LEU A N 1
ATOM 1319 C CA . LEU A 1 172 ? -46.175 -20.460 -22.376 1.00 54.72 172 LEU A CA 1
ATOM 1320 C C . LEU A 1 172 ? -46.553 -21.910 -21.990 1.00 54.72 172 LEU A C 1
ATOM 1322 O O . LEU A 1 172 ? -47.640 -22.165 -21.472 1.00 54.72 172 LEU A O 1
ATOM 1326 N N . VAL A 1 173 ? -45.631 -22.858 -22.175 1.00 50.75 173 VAL A N 1
ATOM 1327 C CA . VAL A 1 173 ? -45.702 -24.193 -21.560 1.00 50.75 173 VAL A CA 1
ATOM 1328 C C . VAL A 1 173 ? -44.970 -24.140 -20.220 1.00 50.75 173 VAL A C 1
ATOM 1330 O O . VAL A 1 173 ? -43.755 -23.948 -20.167 1.00 50.75 173 VAL A O 1
ATOM 1333 N N . LYS A 1 174 ? -45.718 -24.296 -19.121 1.00 54.19 174 LYS A N 1
ATOM 1334 C CA . LYS A 1 174 ? -45.174 -24.469 -17.766 1.00 54.19 174 LYS A CA 1
ATOM 1335 C C . LYS A 1 174 ? -44.431 -25.806 -17.704 1.00 54.19 174 LYS A C 1
ATOM 1337 O O . LYS A 1 174 ? -45.043 -26.837 -17.448 1.00 54.19 174 LYS A O 1
ATOM 1342 N N . SER A 1 175 ? -43.127 -25.792 -17.961 1.00 49.44 175 SER A N 1
ATOM 1343 C CA . SER A 1 175 ? -42.265 -26.942 -17.709 1.00 49.44 175 SER A CA 1
ATOM 1344 C C . SER A 1 175 ? -41.885 -26.965 -16.229 1.00 49.44 175 SER A C 1
ATOM 1346 O O . SER A 1 175 ? -41.221 -26.073 -15.704 1.00 49.44 175 SER A O 1
ATOM 1348 N N . THR A 1 176 ? -42.361 -27.991 -15.534 1.00 53.72 176 THR A N 1
ATOM 1349 C CA . THR A 1 176 ? -41.805 -28.457 -14.266 1.00 53.72 176 THR A CA 1
ATOM 1350 C C . THR A 1 176 ? -40.365 -28.886 -14.521 1.00 53.72 176 THR A C 1
ATOM 1352 O O . THR A 1 176 ? -40.114 -29.944 -15.092 1.00 53.72 176 THR A O 1
ATOM 1355 N N . VAL A 1 177 ? -39.420 -28.017 -14.165 1.00 64.00 177 VAL A N 1
ATOM 1356 C CA . VAL A 1 177 ? -37.986 -28.302 -14.241 1.00 64.00 177 VAL A CA 1
ATOM 1357 C C . VAL A 1 177 ? -37.646 -29.239 -13.089 1.00 64.00 177 VAL A C 1
ATOM 1359 O O . VAL A 1 177 ? -37.551 -28.810 -11.940 1.00 64.00 177 VAL A O 1
ATOM 1362 N N . GLU A 1 178 ? -37.500 -30.527 -13.384 1.00 74.19 178 GLU A N 1
ATOM 1363 C CA . GLU A 1 178 ? -36.905 -31.455 -12.430 1.00 74.19 178 GLU A CA 1
ATOM 1364 C C . GLU A 1 178 ? -35.430 -31.082 -12.213 1.00 74.19 178 GLU A C 1
ATOM 1366 O O . GLU A 1 178 ? -34.719 -30.780 -13.180 1.00 74.19 178 GLU A O 1
ATOM 1371 N N . PRO A 1 179 ? -34.946 -31.054 -10.959 1.00 72.19 179 PRO A N 1
ATOM 1372 C CA . PRO A 1 179 ? -33.570 -30.692 -10.669 1.00 72.19 179 PRO A CA 1
ATOM 1373 C C . PRO A 1 179 ? -32.633 -31.763 -11.233 1.00 72.19 179 PRO A C 1
ATOM 1375 O O . PRO A 1 179 ? -32.522 -32.867 -10.702 1.00 72.19 179 PRO A O 1
ATOM 1378 N N . LEU A 1 180 ? -31.938 -31.426 -12.319 1.00 77.75 180 LEU A N 1
ATOM 1379 C CA . LEU A 1 180 ? -30.885 -32.269 -12.868 1.00 77.75 180 LEU A CA 1
ATOM 1380 C C . LEU A 1 180 ? -29.781 -32.447 -11.821 1.00 77.75 180 LEU A C 1
ATOM 1382 O O . LEU A 1 180 ? -29.216 -31.485 -11.299 1.00 77.75 180 LEU A O 1
ATOM 1386 N N . SER A 1 181 ? -29.473 -33.707 -11.523 1.00 84.31 181 SER A N 1
ATOM 1387 C CA . SER A 1 181 ? -28.379 -34.091 -10.636 1.00 84.31 181 SER A CA 1
ATOM 1388 C C . SER A 1 181 ? -27.053 -33.526 -11.150 1.00 84.31 181 SER A C 1
ATOM 1390 O O . SER A 1 181 ? -26.765 -33.613 -12.346 1.00 84.31 181 SER A O 1
ATOM 1392 N N . ILE A 1 182 ? -26.212 -33.009 -10.248 1.00 83.62 182 ILE A N 1
ATOM 1393 C CA . ILE A 1 182 ? -24.878 -32.458 -10.559 1.00 83.62 182 ILE A CA 1
ATOM 1394 C C . ILE A 1 182 ? -24.049 -33.436 -11.412 1.00 83.62 182 ILE A C 1
ATOM 1396 O O . ILE A 1 182 ? -23.305 -33.015 -12.296 1.00 83.62 182 ILE A O 1
ATOM 1400 N N . TYR A 1 183 ? -24.233 -34.746 -11.223 1.00 81.94 183 TYR A N 1
ATOM 1401 C CA . TYR A 1 183 ? -23.557 -35.781 -12.006 1.00 81.94 183 TYR A CA 1
ATOM 1402 C C . TYR A 1 183 ? -23.926 -35.765 -13.495 1.00 81.94 183 TYR A C 1
ATOM 1404 O O . TYR A 1 183 ? -23.056 -35.984 -14.334 1.00 81.94 183 TYR A O 1
ATOM 1412 N N . SER A 1 184 ? -25.180 -35.456 -13.840 1.00 83.94 184 SER A N 1
ATOM 1413 C CA . SER A 1 184 ? -25.618 -35.350 -15.240 1.00 83.94 184 SER A CA 1
ATOM 1414 C C . SER A 1 184 ? -24.982 -34.151 -15.949 1.00 83.94 184 SER A C 1
ATOM 1416 O O . SER A 1 184 ? -24.576 -34.253 -17.105 1.00 83.94 184 SER A O 1
ATOM 1418 N N . ILE A 1 185 ? -24.798 -33.046 -15.219 1.00 85.12 185 ILE A N 1
ATOM 1419 C CA . ILE A 1 185 ? -24.119 -31.850 -15.719 1.00 85.12 185 ILE A CA 1
ATOM 1420 C C . ILE A 1 185 ? -22.641 -32.163 -15.948 1.00 85.12 185 ILE A C 1
ATOM 1422 O O . ILE A 1 185 ? -22.130 -31.906 -17.033 1.00 85.12 185 ILE A O 1
ATOM 1426 N N . LEU A 1 186 ? -21.965 -32.784 -14.979 1.00 83.69 186 LEU A N 1
ATOM 1427 C CA . LEU A 1 186 ? -20.548 -33.134 -15.111 1.00 83.69 186 LEU A CA 1
ATOM 1428 C C . LEU A 1 186 ? -20.288 -34.146 -16.237 1.00 83.69 186 LEU A C 1
ATOM 1430 O O . LEU A 1 186 ? -19.303 -34.000 -16.956 1.00 83.69 186 LEU A O 1
ATOM 1434 N N . ALA A 1 187 ? -21.182 -35.118 -16.443 1.00 85.38 187 ALA A N 1
ATOM 1435 C CA . ALA A 1 187 ? -21.074 -36.082 -17.541 1.00 85.38 187 ALA A CA 1
ATOM 1436 C C . ALA A 1 187 ? -21.259 -35.442 -18.930 1.00 85.38 187 ALA A C 1
ATOM 1438 O O . ALA A 1 187 ? -20.745 -35.962 -19.917 1.00 85.38 187 ALA A O 1
ATOM 1439 N N . SER A 1 188 ? -21.965 -34.309 -19.014 1.00 87.12 188 SER A N 1
ATOM 1440 C CA . SER A 1 188 ? -22.169 -33.579 -20.272 1.00 87.12 188 SER A CA 1
ATOM 1441 C C . SER A 1 188 ? -20.983 -32.694 -20.683 1.00 87.12 188 SER A C 1
ATOM 1443 O O . SER A 1 188 ? -20.938 -32.212 -21.815 1.00 87.12 188 SER A O 1
ATOM 1445 N N . ILE A 1 189 ? -20.002 -32.484 -19.797 1.00 88.12 189 ILE A N 1
ATOM 1446 C CA . ILE A 1 189 ? -18.834 -31.645 -20.085 1.00 88.12 189 ILE A CA 1
ATOM 1447 C C . ILE A 1 189 ? -17.772 -32.491 -20.798 1.00 88.12 189 ILE A C 1
ATOM 1449 O O . ILE A 1 189 ? -16.935 -33.137 -20.170 1.00 88.12 189 ILE A O 1
ATOM 1453 N N . SER A 1 190 ? -17.765 -32.458 -22.132 1.00 82.56 190 SER A N 1
ATOM 1454 C CA . SER A 1 190 ? -16.657 -32.994 -22.928 1.00 82.56 190 SER A CA 1
ATOM 1455 C C . SER A 1 190 ? -15.499 -31.990 -22.958 1.00 82.56 190 SER A C 1
ATOM 1457 O O . SER A 1 190 ? -15.564 -30.969 -23.648 1.00 82.56 190 SER A O 1
ATOM 1459 N N . ILE A 1 191 ? -14.425 -32.261 -22.214 1.00 82.88 191 ILE A N 1
ATOM 1460 C CA . ILE A 1 191 ? -13.198 -31.458 -22.288 1.00 82.88 191 ILE A CA 1
ATOM 1461 C C . ILE A 1 191 ? -12.414 -31.908 -23.521 1.00 82.88 191 ILE A C 1
ATOM 1463 O O . ILE A 1 191 ? -11.699 -32.909 -23.490 1.00 82.88 191 ILE A O 1
ATOM 1467 N N . ASN A 1 192 ? -12.540 -31.161 -24.615 1.00 80.56 192 ASN A N 1
ATOM 1468 C CA . ASN A 1 192 ? -11.690 -31.363 -25.782 1.00 80.56 192 ASN A CA 1
ATOM 1469 C C . ASN A 1 192 ? -10.257 -30.949 -25.429 1.00 80.56 192 ASN A C 1
ATOM 1471 O O . ASN A 1 192 ? -10.002 -29.803 -25.052 1.00 80.56 192 ASN A O 1
ATOM 1475 N N . SER A 1 193 ? -9.319 -31.891 -25.533 1.00 69.81 193 SER A N 1
ATOM 1476 C CA . SER A 1 193 ? -7.900 -31.609 -25.336 1.00 69.81 193 SER A CA 1
ATOM 1477 C C . SER A 1 193 ? -7.419 -30.645 -26.421 1.00 69.81 193 SER A C 1
ATOM 1479 O O . SER A 1 193 ? -7.305 -31.018 -27.584 1.00 69.81 193 SER A O 1
ATOM 1481 N N . MET A 1 194 ? -7.094 -29.412 -26.030 1.00 69.69 194 MET A N 1
ATOM 1482 C CA . MET A 1 194 ? -6.504 -28.385 -26.906 1.00 69.69 194 MET A CA 1
ATOM 1483 C C . MET A 1 194 ? -5.065 -28.721 -27.347 1.00 69.69 194 MET A C 1
ATOM 1485 O O . MET A 1 194 ? -4.427 -27.918 -28.018 1.00 69.69 194 MET A O 1
ATOM 1489 N N . LEU A 1 195 ? -4.532 -29.881 -26.949 1.00 70.94 195 LEU A N 1
ATOM 1490 C CA . LEU A 1 195 ? -3.146 -30.285 -27.194 1.00 70.94 195 LEU A CA 1
ATOM 1491 C C . LEU A 1 195 ? -2.981 -31.247 -28.379 1.00 70.94 195 LEU A C 1
ATOM 1493 O O . LEU A 1 195 ? -1.865 -31.703 -28.612 1.00 70.94 195 LEU A O 1
ATOM 1497 N N . GLN A 1 196 ? -4.052 -31.571 -29.113 1.00 67.81 196 GLN A N 1
ATOM 1498 C CA . GLN A 1 196 ? -3.988 -32.562 -30.198 1.00 67.81 196 GLN A CA 1
ATOM 1499 C C . GLN A 1 196 ? -3.079 -32.137 -31.367 1.00 67.81 196 GLN A C 1
ATOM 1501 O O . GLN A 1 196 ? -2.519 -33.015 -32.013 1.00 67.81 196 GLN A O 1
ATOM 1506 N N . ASP A 1 197 ? -2.828 -30.833 -31.547 1.00 65.44 197 ASP A N 1
ATOM 1507 C CA . ASP A 1 197 ? -1.982 -30.310 -32.637 1.00 65.44 197 ASP A CA 1
ATOM 1508 C C . ASP A 1 197 ? -0.698 -29.611 -32.162 1.00 65.44 197 ASP A C 1
ATOM 1510 O O . ASP A 1 197 ? 0.048 -29.035 -32.956 1.00 65.44 197 ASP A O 1
ATOM 1514 N N . THR A 1 198 ? -0.405 -29.629 -30.860 1.00 62.97 198 THR A N 1
ATOM 1515 C CA . THR A 1 198 ? 0.875 -29.105 -30.372 1.00 62.97 198 THR A CA 1
ATOM 1516 C C . THR A 1 198 ? 1.923 -30.201 -30.414 1.00 62.97 198 THR A C 1
ATOM 1518 O O . THR A 1 198 ? 2.035 -30.991 -29.476 1.00 62.97 198 THR A O 1
ATOM 1521 N N . ASP A 1 199 ? 2.734 -30.201 -31.474 1.00 61.19 199 ASP A N 1
ATOM 1522 C CA . ASP A 1 199 ? 4.008 -30.914 -31.494 1.00 61.19 199 ASP A CA 1
ATOM 1523 C C . ASP A 1 199 ? 4.836 -30.444 -30.294 1.00 61.19 199 ASP A C 1
ATOM 1525 O O . ASP A 1 199 ? 5.387 -29.335 -30.264 1.00 61.19 199 ASP A O 1
ATOM 1529 N N . ILE A 1 200 ? 4.897 -31.286 -29.260 1.00 66.50 200 ILE A N 1
ATOM 1530 C CA . ILE A 1 200 ? 5.760 -31.084 -28.102 1.00 66.50 200 ILE A CA 1
ATOM 1531 C C . ILE A 1 200 ? 7.183 -31.173 -28.630 1.00 66.50 200 ILE A C 1
ATOM 1533 O O . ILE A 1 200 ? 7.746 -32.255 -28.771 1.00 66.50 200 ILE A O 1
ATOM 1537 N N . ARG A 1 201 ? 7.713 -29.995 -28.965 1.00 57.81 201 ARG A N 1
ATOM 1538 C CA . ARG A 1 201 ? 9.059 -29.681 -29.438 1.00 57.81 201 ARG A CA 1
ATOM 1539 C C . ARG A 1 201 ? 10.047 -30.779 -29.047 1.00 57.81 201 ARG A C 1
ATOM 1541 O O . ARG A 1 201 ? 10.615 -30.756 -27.955 1.00 57.81 201 ARG A O 1
ATOM 1548 N N . SER A 1 202 ? 10.246 -31.743 -29.944 1.00 60.44 202 SER A N 1
ATOM 1549 C CA . SER A 1 202 ? 11.194 -32.830 -29.741 1.00 60.44 202 SER A CA 1
ATOM 1550 C C . SER A 1 202 ? 12.566 -32.198 -29.539 1.00 60.44 202 SER A C 1
ATOM 1552 O O . SER A 1 202 ? 13.103 -31.540 -30.433 1.00 60.44 202 SER A O 1
ATOM 1554 N N . HIS A 1 203 ? 13.096 -32.311 -28.325 1.00 51.66 203 HIS A N 1
ATOM 1555 C CA . HIS A 1 203 ? 14.342 -31.678 -27.928 1.00 51.66 203 HIS A CA 1
ATOM 1556 C C . HIS A 1 203 ? 15.513 -32.217 -28.759 1.00 51.66 203 HIS A C 1
ATOM 1558 O O . HIS A 1 203 ? 16.158 -33.197 -28.388 1.00 51.66 203 HIS A O 1
ATOM 1564 N N . HIS A 1 204 ? 15.861 -31.526 -29.844 1.00 55.59 204 HIS A N 1
ATOM 1565 C CA . HIS A 1 204 ? 17.189 -31.645 -30.421 1.00 55.59 204 HIS A CA 1
ATOM 1566 C C . HIS A 1 204 ? 18.159 -30.941 -29.463 1.00 55.59 204 HIS A C 1
ATOM 1568 O O . HIS A 1 204 ? 18.278 -29.714 -29.448 1.00 55.59 204 HIS A O 1
ATOM 1574 N N . LYS A 1 205 ? 18.792 -31.721 -28.578 1.00 57.22 205 LYS A N 1
ATOM 1575 C CA . LYS A 1 205 ? 19.852 -31.255 -27.677 1.00 57.22 205 LYS A CA 1
ATOM 1576 C C . LYS A 1 205 ? 21.034 -30.761 -28.516 1.00 57.22 205 LYS A C 1
ATOM 1578 O O . LYS A 1 205 ? 21.972 -31.510 -28.774 1.00 57.22 205 LYS A O 1
ATOM 1583 N N . GLN A 1 206 ? 21.027 -29.489 -28.906 1.00 60.38 206 GLN A N 1
ATOM 1584 C CA . GLN A 1 206 ? 22.249 -28.820 -29.335 1.00 60.38 206 GLN A CA 1
ATOM 1585 C C . GLN A 1 206 ? 23.164 -28.690 -28.118 1.00 60.38 206 GLN A C 1
ATOM 1587 O O . GLN A 1 206 ? 23.004 -27.819 -27.264 1.00 60.38 206 GLN A O 1
ATOM 1592 N N . THR A 1 207 ? 24.137 -29.592 -28.027 1.00 49.06 207 THR A N 1
ATOM 1593 C CA . THR A 1 207 ? 25.261 -29.477 -27.104 1.00 49.06 207 THR A CA 1
ATOM 1594 C C . THR A 1 207 ? 26.074 -28.239 -27.471 1.00 49.06 207 THR A C 1
ATOM 1596 O O . THR A 1 207 ? 26.969 -28.293 -28.316 1.00 49.06 207 THR A O 1
ATOM 1599 N N . PHE A 1 208 ? 25.770 -27.108 -26.840 1.00 51.41 208 PHE A N 1
ATOM 1600 C CA . PHE A 1 208 ? 26.605 -25.916 -26.910 1.00 51.41 208 PHE A CA 1
ATOM 1601 C C . PHE A 1 208 ? 27.928 -26.210 -26.193 1.00 51.41 208 PHE A C 1
ATOM 1603 O O . PHE A 1 208 ? 28.017 -26.190 -24.964 1.00 51.41 208 PHE A O 1
ATOM 1610 N N . LYS A 1 209 ? 28.984 -26.496 -26.964 1.00 53.97 209 LYS A N 1
ATOM 1611 C CA . LYS A 1 209 ? 30.364 -26.551 -26.462 1.00 53.97 209 LYS A CA 1
ATOM 1612 C C . LYS A 1 209 ? 30.831 -25.129 -26.143 1.00 53.97 209 LYS A C 1
ATOM 1614 O O . LYS A 1 209 ? 31.558 -24.498 -26.906 1.00 53.97 209 LYS A O 1
ATOM 1619 N N . SER A 1 210 ? 30.393 -24.618 -24.997 1.00 54.44 210 SER A N 1
ATOM 1620 C CA . SER A 1 210 ? 30.934 -23.409 -24.383 1.00 54.44 210 SER A CA 1
ATOM 1621 C C . SER A 1 210 ? 32.405 -23.656 -24.033 1.00 54.44 210 SER A C 1
ATOM 1623 O O . SER A 1 210 ? 32.731 -24.392 -23.099 1.00 54.44 210 SER A O 1
ATOM 1625 N N . LYS A 1 211 ? 33.323 -23.065 -24.809 1.00 54.12 211 LYS A N 1
ATOM 1626 C CA . LYS A 1 211 ? 34.741 -22.985 -24.444 1.00 54.12 211 LYS A CA 1
ATOM 1627 C C . LYS A 1 211 ? 34.847 -22.085 -23.211 1.00 54.12 211 LYS A C 1
ATOM 1629 O O . LYS A 1 211 ? 34.961 -20.867 -23.336 1.00 54.12 211 LYS A O 1
ATOM 1634 N N . ARG A 1 212 ? 34.799 -22.676 -22.011 1.00 50.69 212 ARG A N 1
ATOM 1635 C CA . ARG A 1 212 ? 35.111 -21.988 -20.750 1.00 50.69 212 ARG A CA 1
ATOM 1636 C C . ARG A 1 212 ? 36.523 -21.411 -20.840 1.00 50.69 212 ARG A C 1
ATOM 1638 O O . ARG A 1 212 ? 37.513 -22.117 -20.667 1.00 50.69 212 ARG A O 1
ATOM 1645 N N . ARG A 1 213 ? 36.619 -20.108 -21.096 1.00 50.50 213 ARG A N 1
ATOM 1646 C CA . ARG A 1 213 ? 37.861 -19.343 -20.981 1.00 50.50 213 ARG A CA 1
ATOM 1647 C C . ARG A 1 213 ? 38.107 -19.089 -19.491 1.00 50.50 213 ARG A C 1
ATOM 1649 O O . ARG A 1 213 ? 37.784 -18.033 -18.965 1.00 50.50 213 ARG A O 1
ATOM 1656 N N . VAL A 1 214 ? 38.618 -20.099 -18.787 1.00 48.47 214 VAL A N 1
ATOM 1657 C CA . VAL A 1 214 ? 39.092 -19.941 -17.406 1.00 48.47 214 VAL A CA 1
ATOM 1658 C C . VAL A 1 214 ? 40.395 -19.148 -17.472 1.00 48.47 214 VAL A C 1
ATOM 1660 O O . VAL A 1 214 ? 41.453 -19.701 -17.769 1.00 48.47 214 VAL A O 1
ATOM 1663 N N . GLN A 1 215 ? 40.328 -17.837 -17.238 1.00 60.38 215 GLN A N 1
ATOM 1664 C CA . GLN A 1 215 ? 41.527 -17.056 -16.951 1.00 60.38 215 GLN A CA 1
ATOM 1665 C C . GLN A 1 215 ? 42.060 -17.500 -15.585 1.00 60.38 215 GLN A C 1
ATOM 1667 O O . GLN A 1 215 ? 41.553 -17.102 -14.540 1.00 60.38 215 GLN A O 1
ATOM 1672 N N . LYS A 1 216 ? 43.082 -18.360 -15.592 1.00 58.06 216 LYS A N 1
ATOM 1673 C CA . LYS A 1 216 ? 43.882 -18.646 -14.401 1.00 58.06 216 LYS A CA 1
ATOM 1674 C C . LYS A 1 216 ? 44.721 -17.403 -14.099 1.00 58.06 216 LYS A C 1
ATOM 1676 O O . LYS A 1 216 ? 45.747 -17.180 -14.739 1.00 58.06 216 LYS A O 1
ATOM 1681 N N . LEU A 1 217 ? 44.280 -16.583 -13.149 1.00 58.19 217 LEU A N 1
ATOM 1682 C CA . LEU A 1 217 ? 45.114 -15.531 -12.569 1.00 58.19 217 LEU A CA 1
ATOM 1683 C C . LEU A 1 217 ? 46.259 -16.203 -11.796 1.00 58.19 217 LEU A C 1
ATOM 1685 O O . LEU A 1 217 ? 46.051 -16.779 -10.732 1.00 58.19 217 LEU A O 1
ATOM 1689 N N . LYS A 1 218 ? 47.477 -16.169 -12.349 1.00 57.00 218 LYS A N 1
ATOM 1690 C CA . LYS A 1 218 ? 48.697 -16.515 -11.608 1.00 57.00 218 LYS A CA 1
ATOM 1691 C C . LYS A 1 218 ? 48.998 -15.372 -10.635 1.00 57.00 218 LYS A C 1
ATOM 1693 O O . LYS A 1 218 ? 49.570 -14.360 -11.021 1.00 57.00 218 LYS A O 1
ATOM 1698 N N . GLY A 1 219 ? 48.603 -15.552 -9.381 1.00 62.91 219 GLY A N 1
ATOM 1699 C CA . GLY A 1 219 ? 48.959 -14.685 -8.262 1.00 62.91 219 GLY A CA 1
ATOM 1700 C C . GLY A 1 219 ? 48.586 -15.362 -6.947 1.00 62.91 219 GLY A C 1
ATOM 1701 O O . GLY A 1 219 ? 47.512 -15.950 -6.845 1.00 62.91 219 GLY A O 1
ATOM 1702 N N . ARG A 1 220 ? 49.480 -15.326 -5.950 1.00 56.47 220 ARG A N 1
ATOM 1703 C CA . ARG A 1 220 ? 49.149 -15.754 -4.584 1.00 56.47 220 ARG A CA 1
ATOM 1704 C C . ARG A 1 220 ? 48.149 -14.756 -4.008 1.00 56.47 220 ARG A C 1
ATOM 1706 O O . ARG A 1 220 ? 48.471 -13.578 -3.875 1.00 56.47 220 ARG A O 1
ATOM 1713 N N . ILE A 1 221 ? 46.955 -15.231 -3.674 1.00 58.22 221 ILE A N 1
ATOM 1714 C CA . ILE A 1 221 ? 46.005 -14.473 -2.865 1.00 58.22 221 ILE A CA 1
ATOM 1715 C C . ILE A 1 221 ? 46.554 -14.503 -1.437 1.00 58.22 221 ILE A C 1
ATOM 1717 O O . ILE A 1 221 ? 46.484 -15.528 -0.766 1.00 58.22 221 ILE A O 1
ATOM 1721 N N . TYR A 1 222 ? 47.165 -13.405 -1.001 1.00 51.47 222 TYR A N 1
ATOM 1722 C CA . TYR A 1 222 ? 47.503 -13.194 0.403 1.00 51.47 222 TYR A CA 1
ATOM 1723 C C . TYR A 1 222 ? 46.247 -12.681 1.113 1.00 51.47 222 TYR A C 1
ATOM 1725 O O . TYR A 1 222 ? 45.890 -11.513 0.971 1.00 51.47 222 TYR A O 1
ATOM 1733 N N . MET A 1 223 ? 45.561 -13.557 1.850 1.00 55.28 223 MET A N 1
ATOM 1734 C CA . MET A 1 223 ? 44.591 -13.139 2.863 1.00 55.28 223 MET A CA 1
ATOM 1735 C C . MET A 1 223 ? 45.352 -12.863 4.158 1.00 55.28 223 MET A C 1
ATOM 1737 O O . MET A 1 223 ? 45.554 -13.757 4.975 1.00 55.28 223 MET A O 1
ATOM 1741 N N . ASN A 1 224 ? 45.829 -11.632 4.322 1.00 44.34 224 ASN A N 1
ATOM 1742 C CA . ASN A 1 224 ? 46.363 -11.201 5.606 1.00 44.34 224 ASN A CA 1
ATOM 1743 C C . ASN A 1 224 ? 45.205 -10.855 6.549 1.00 44.34 224 ASN A C 1
ATOM 1745 O O . ASN A 1 224 ? 44.495 -9.883 6.312 1.00 44.34 224 ASN A O 1
ATOM 1749 N N . GLY A 1 225 ? 45.106 -11.614 7.643 1.00 45.09 225 GLY A N 1
ATOM 1750 C CA . GLY A 1 225 ? 44.703 -11.090 8.947 1.00 45.09 225 GLY A CA 1
ATOM 1751 C C . GLY A 1 225 ? 43.209 -11.070 9.257 1.00 45.09 225 GLY A C 1
ATOM 1752 O O . GLY A 1 225 ? 42.613 -10.003 9.301 1.00 45.09 225 GLY A O 1
ATOM 1753 N N . TYR A 1 226 ? 42.652 -12.226 9.614 1.00 48.41 226 TYR A N 1
ATOM 1754 C CA . TYR A 1 226 ? 41.713 -12.283 10.736 1.00 48.41 226 TYR A CA 1
ATOM 1755 C C . TYR A 1 226 ? 42.500 -12.832 11.926 1.00 48.41 226 TYR A C 1
ATOM 1757 O O . TYR A 1 226 ? 42.809 -14.021 11.977 1.00 48.41 226 TYR A O 1
ATOM 1765 N N . LYS A 1 227 ? 42.931 -11.935 12.815 1.00 45.75 227 LYS A N 1
ATOM 1766 C CA . LYS A 1 227 ? 43.346 -12.301 14.167 1.00 45.75 227 LYS A CA 1
ATOM 1767 C C . LYS A 1 227 ? 42.137 -12.060 15.061 1.00 45.75 227 LYS A C 1
ATOM 1769 O O . LYS A 1 227 ? 41.712 -10.917 15.198 1.00 45.75 227 LYS A O 1
ATOM 1774 N N . ASP A 1 228 ? 41.605 -13.131 15.631 1.00 52.97 228 ASP A N 1
ATOM 1775 C CA . ASP A 1 228 ? 40.674 -13.059 16.750 1.00 52.97 228 ASP A CA 1
ATOM 1776 C C . ASP A 1 228 ? 41.493 -12.769 18.013 1.00 52.97 228 ASP A C 1
ATOM 1778 O O . ASP A 1 228 ? 42.084 -13.669 18.610 1.00 52.97 228 ASP A O 1
ATOM 1782 N N . GLU A 1 229 ? 41.598 -11.496 18.388 1.00 49.62 229 GLU A N 1
ATOM 1783 C CA . GLU A 1 229 ? 42.167 -11.101 19.676 1.00 49.62 229 GLU A CA 1
ATOM 1784 C C . GLU A 1 229 ? 41.040 -11.021 20.713 1.00 49.62 229 GLU A C 1
ATOM 1786 O O . GLU A 1 229 ? 40.262 -10.070 20.771 1.00 49.62 229 GLU A O 1
ATOM 1791 N N . ILE A 1 230 ? 40.950 -12.074 21.528 1.00 51.56 230 ILE A N 1
ATOM 1792 C CA . ILE A 1 230 ? 40.213 -12.092 22.793 1.00 51.56 230 ILE A CA 1
ATOM 1793 C C . ILE A 1 230 ? 41.004 -11.216 23.771 1.00 51.56 230 ILE A C 1
ATOM 1795 O O . ILE A 1 230 ? 42.055 -11.627 24.263 1.00 51.56 230 ILE A O 1
ATOM 1799 N N . LEU A 1 231 ? 40.522 -10.002 24.037 1.00 44.44 231 LEU A N 1
ATOM 1800 C CA . LEU A 1 231 ? 41.127 -9.099 25.015 1.00 44.44 231 LEU A CA 1
ATOM 1801 C C . LEU A 1 231 ? 40.540 -9.333 26.413 1.00 44.44 231 LEU A C 1
ATOM 1803 O O . LEU A 1 231 ? 39.363 -9.086 26.668 1.00 44.44 231 LEU A O 1
ATOM 1807 N N . ASN A 1 232 ? 41.412 -9.791 27.310 1.00 41.09 232 ASN A N 1
ATOM 1808 C CA . ASN A 1 232 ? 41.280 -9.701 28.762 1.00 41.09 232 ASN A CA 1
ATOM 1809 C C . ASN A 1 232 ? 41.678 -8.274 29.201 1.00 41.09 232 ASN A C 1
ATOM 1811 O O . ASN A 1 232 ? 42.691 -7.779 28.702 1.00 41.09 232 ASN A O 1
ATOM 1815 N N . PRO A 1 233 ? 40.964 -7.610 30.129 1.00 51.94 233 PRO A N 1
ATOM 1816 C CA . PRO A 1 233 ? 41.242 -6.224 30.478 1.00 51.94 233 PRO A CA 1
ATOM 1817 C C . PRO A 1 233 ? 42.030 -6.148 31.784 1.00 51.94 233 PRO A C 1
ATOM 1819 O O . PRO A 1 233 ? 41.442 -6.380 32.837 1.00 51.94 233 PRO A O 1
ATOM 1822 N N . LYS A 1 234 ? 43.319 -5.792 31.740 1.00 45.19 234 LYS A N 1
ATOM 1823 C CA . LYS A 1 234 ? 44.002 -5.116 32.856 1.00 45.19 234 LYS A CA 1
ATOM 1824 C C . LYS A 1 234 ? 45.104 -4.200 32.335 1.00 45.19 234 LYS A C 1
ATOM 1826 O O . LYS A 1 234 ? 45.964 -4.652 31.592 1.00 45.19 234 LYS A O 1
ATOM 1831 N N . ASP A 1 235 ? 44.987 -2.953 32.778 1.00 46.09 235 ASP A N 1
ATOM 1832 C CA . ASP A 1 235 ? 46.012 -1.937 32.998 1.00 46.09 235 ASP A CA 1
ATOM 1833 C C . ASP A 1 235 ? 47.011 -1.664 31.872 1.00 46.09 235 ASP A C 1
ATOM 1835 O O . ASP A 1 235 ? 47.926 -2.437 31.637 1.00 46.09 235 ASP A O 1
ATOM 1839 N N . GLU A 1 236 ? 46.894 -0.480 31.266 1.00 40.69 236 GLU A N 1
ATOM 1840 C CA . GLU A 1 236 ? 48.001 0.481 31.263 1.00 40.69 236 GLU A CA 1
ATOM 1841 C C . GLU A 1 236 ? 47.517 1.881 30.852 1.00 40.69 236 GLU A C 1
ATOM 1843 O O . GLU A 1 236 ? 46.813 2.093 29.865 1.00 40.69 236 GLU A O 1
ATOM 1848 N N . THR A 1 237 ? 47.885 2.839 31.692 1.00 49.38 237 THR A N 1
ATOM 1849 C CA . THR A 1 237 ? 47.705 4.283 31.572 1.00 49.38 237 THR A CA 1
ATOM 1850 C C . THR A 1 237 ? 48.655 4.867 30.532 1.00 49.38 237 THR A C 1
ATOM 1852 O O . THR A 1 237 ? 49.863 4.728 30.698 1.00 49.38 237 THR A O 1
ATOM 1855 N N . PHE A 1 238 ? 48.141 5.608 29.547 1.00 37.84 238 PHE A N 1
ATOM 1856 C CA . PHE A 1 238 ? 48.898 6.653 28.851 1.00 37.84 238 PHE A CA 1
ATOM 1857 C C . PHE A 1 238 ? 47.966 7.772 28.367 1.00 37.84 238 PHE A C 1
ATOM 1859 O O . PHE A 1 238 ? 47.037 7.549 27.591 1.00 37.84 238 PHE A O 1
ATOM 1866 N N . ASP A 1 239 ? 48.251 8.980 28.846 1.00 42.03 239 ASP A N 1
ATOM 1867 C CA . ASP A 1 239 ? 47.718 10.252 28.370 1.00 42.03 239 ASP A CA 1
ATOM 1868 C C . ASP A 1 239 ? 48.329 10.619 27.007 1.00 42.03 239 ASP A C 1
ATOM 1870 O O . ASP A 1 239 ? 49.549 10.695 26.885 1.00 42.03 239 ASP A O 1
ATOM 1874 N N . HIS A 1 240 ? 47.488 10.884 26.000 1.00 37.69 240 HIS A N 1
ATOM 1875 C CA . HIS A 1 240 ? 47.384 12.176 25.295 1.00 37.69 240 HIS A CA 1
ATOM 1876 C C . HIS A 1 240 ? 46.573 12.068 23.990 1.00 37.69 240 HIS A C 1
ATOM 1878 O O . HIS A 1 240 ? 46.864 11.264 23.110 1.00 37.69 240 HIS A O 1
ATOM 1884 N N . ASN A 1 241 ? 45.555 12.931 23.916 1.00 39.84 241 ASN A N 1
ATOM 1885 C CA . ASN A 1 241 ? 44.880 13.511 22.751 1.00 39.84 241 ASN A CA 1
ATOM 1886 C C . ASN A 1 241 ? 45.355 13.068 21.353 1.00 39.84 241 ASN A C 1
ATOM 1888 O O . ASN A 1 241 ? 46.458 13.409 20.943 1.00 39.84 241 ASN A O 1
ATOM 1892 N N . ASP A 1 242 ? 44.454 12.456 20.573 1.00 36.09 242 ASP A N 1
ATOM 1893 C CA . ASP A 1 242 ? 43.890 13.129 19.391 1.00 36.09 242 ASP A CA 1
ATOM 1894 C C . ASP A 1 242 ? 42.772 12.306 18.700 1.00 36.09 242 ASP A C 1
ATOM 1896 O O . ASP A 1 242 ? 42.971 11.224 18.157 1.00 36.09 242 ASP A O 1
ATOM 1900 N N . TYR A 1 243 ? 41.574 12.900 18.735 1.00 38.75 243 TYR A N 1
ATOM 1901 C CA . TYR A 1 243 ? 40.446 12.845 17.795 1.00 38.75 243 TYR A CA 1
ATOM 1902 C C . TYR A 1 243 ? 39.884 11.498 17.280 1.00 38.75 243 TYR A C 1
ATOM 1904 O O . TYR A 1 243 ? 40.286 10.947 16.260 1.00 38.75 243 TYR A O 1
ATOM 1912 N N . HIS A 1 244 ? 38.773 11.100 17.917 1.00 44.03 244 HIS A N 1
ATOM 1913 C CA . HIS A 1 244 ? 37.511 10.655 17.298 1.00 44.03 244 HIS A CA 1
ATOM 1914 C C . HIS A 1 244 ? 37.600 9.826 15.998 1.00 44.03 244 HIS A 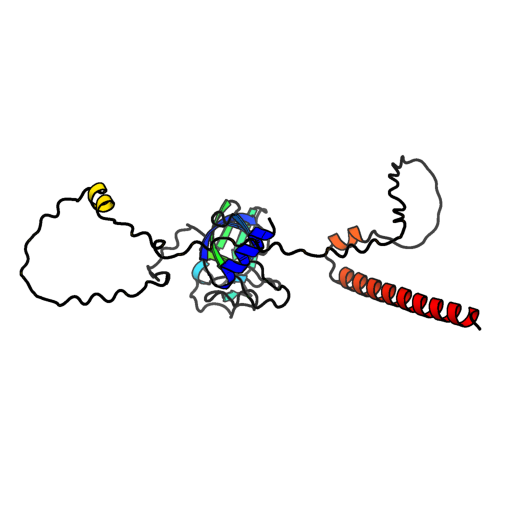C 1
ATOM 1916 O O . HIS A 1 244 ? 37.095 10.209 14.945 1.00 44.03 244 HIS A O 1
ATOM 1922 N N . THR A 1 245 ? 38.098 8.597 16.095 1.00 46.38 245 THR A N 1
ATOM 1923 C CA . THR A 1 245 ? 37.709 7.519 15.171 1.00 46.38 245 THR A CA 1
ATOM 1924 C C . THR A 1 245 ? 36.473 6.811 15.724 1.00 46.38 245 THR A C 1
ATOM 1926 O O . THR A 1 245 ? 36.498 5.650 16.121 1.00 46.38 245 THR A O 1
ATOM 1929 N N . THR A 1 246 ? 35.345 7.525 15.780 1.00 49.25 246 THR A N 1
ATOM 1930 C CA . THR A 1 246 ? 34.050 6.857 15.954 1.00 49.25 246 THR A CA 1
ATOM 1931 C C . THR A 1 246 ? 33.848 5.938 14.764 1.00 49.25 246 THR A C 1
ATOM 1933 O O . THR A 1 246 ? 33.746 6.405 13.630 1.00 49.25 246 THR A O 1
ATOM 1936 N N . SER A 1 247 ? 33.838 4.634 15.035 1.00 51.66 247 SER A N 1
ATOM 1937 C CA . SER A 1 247 ? 33.603 3.583 14.054 1.00 51.66 247 SER A CA 1
ATOM 1938 C C . SER A 1 247 ? 32.466 3.968 13.105 1.00 51.66 247 SER A C 1
ATOM 1940 O O . SER A 1 247 ? 31.343 4.230 13.540 1.00 51.66 247 SER A O 1
ATOM 1942 N N . ILE A 1 248 ? 32.768 3.972 11.804 1.00 54.88 248 ILE A N 1
ATOM 1943 C CA . ILE A 1 248 ? 31.854 4.272 10.687 1.00 54.88 248 ILE A CA 1
ATOM 1944 C C . ILE A 1 248 ? 30.551 3.456 10.786 1.00 54.88 248 ILE A C 1
ATOM 1946 O O . ILE A 1 248 ? 29.495 3.898 10.336 1.00 54.88 248 ILE A O 1
ATOM 1950 N N . THR A 1 249 ? 30.592 2.289 11.437 1.00 55.47 249 THR A N 1
ATOM 1951 C CA . THR A 1 249 ? 29.418 1.441 11.680 1.00 55.47 249 THR A CA 1
ATOM 1952 C C . THR A 1 249 ? 28.381 2.087 12.598 1.00 55.47 249 THR A C 1
ATOM 1954 O O . THR A 1 249 ? 27.191 1.863 12.404 1.00 55.47 249 THR A O 1
ATOM 1957 N N . ASN A 1 250 ? 28.797 2.915 13.559 1.00 53.78 250 ASN A N 1
ATOM 1958 C CA . ASN A 1 250 ? 27.890 3.493 14.554 1.00 53.78 250 ASN A CA 1
ATOM 1959 C C . ASN A 1 250 ? 27.194 4.760 14.035 1.00 53.78 250 ASN A C 1
ATOM 1961 O O . ASN A 1 250 ? 26.062 5.035 14.420 1.00 53.78 250 ASN A O 1
ATOM 1965 N N . GLN A 1 251 ? 27.818 5.496 13.110 1.00 54.38 251 GLN A N 1
ATOM 1966 C CA . GLN A 1 251 ? 27.209 6.686 12.500 1.00 54.38 251 GLN A CA 1
ATOM 1967 C C . GLN A 1 251 ? 26.149 6.335 11.443 1.00 54.38 251 GLN A C 1
ATOM 1969 O O . GLN A 1 251 ? 25.202 7.093 11.249 1.00 54.38 251 GLN A O 1
ATOM 1974 N N . ALA A 1 252 ? 26.249 5.163 10.805 1.00 54.19 252 ALA A N 1
ATOM 1975 C CA . ALA A 1 252 ? 25.243 4.691 9.851 1.00 54.19 252 ALA A CA 1
ATOM 1976 C C . ALA A 1 252 ? 23.888 4.355 10.509 1.00 54.19 252 ALA A C 1
ATOM 1978 O O . ALA A 1 252 ? 22.858 4.396 9.840 1.00 54.19 252 ALA A O 1
ATOM 1979 N N . ILE A 1 253 ? 23.874 4.052 11.813 1.00 55.38 253 ILE A N 1
ATOM 1980 C CA . ILE A 1 253 ? 22.659 3.688 12.560 1.00 55.38 253 ILE A CA 1
ATOM 1981 C C . ILE A 1 253 ? 21.807 4.924 12.896 1.00 55.38 253 ILE A C 1
ATOM 1983 O O . ILE A 1 253 ? 20.589 4.817 12.994 1.00 55.38 253 ILE A O 1
ATOM 1987 N N . VAL A 1 254 ? 22.414 6.110 13.007 1.00 53.91 254 VAL A N 1
ATOM 1988 C CA . VAL A 1 254 ? 21.729 7.328 13.488 1.00 53.91 254 VAL A CA 1
ATOM 1989 C C . VAL A 1 254 ? 20.971 8.075 12.375 1.00 53.91 254 VAL A C 1
ATOM 1991 O O . VAL A 1 254 ? 20.265 9.038 12.645 1.00 53.91 254 VAL A O 1
ATOM 1994 N N . GLY A 1 255 ? 21.014 7.612 11.119 1.00 51.47 255 GLY A N 1
ATOM 1995 C CA . GLY A 1 255 ? 20.153 8.157 10.055 1.00 51.47 255 GLY A CA 1
ATOM 1996 C C . GLY A 1 255 ? 20.399 9.638 9.740 1.00 51.47 255 GLY A C 1
ATOM 1997 O O . GLY A 1 255 ? 19.527 10.309 9.190 1.00 51.47 255 GLY A O 1
ATOM 1998 N N . ASP A 1 256 ? 21.580 10.150 10.079 1.00 59.97 256 ASP A N 1
ATOM 1999 C CA . ASP A 1 256 ? 21.906 11.558 9.925 1.00 59.97 256 ASP A CA 1
ATOM 2000 C C . ASP A 1 256 ? 22.265 11.840 8.457 1.00 59.97 256 ASP A C 1
ATOM 2002 O O . ASP A 1 256 ? 23.282 11.376 7.933 1.00 59.97 256 ASP A O 1
ATOM 2006 N N . TYR A 1 257 ? 21.412 12.585 7.749 1.00 58.34 257 TYR A N 1
ATOM 2007 C CA . TYR A 1 257 ? 21.541 12.841 6.303 1.00 58.34 257 TYR A CA 1
ATOM 2008 C C . TYR A 1 257 ? 22.883 13.514 5.936 1.00 58.34 257 TYR A C 1
ATOM 2010 O O . TYR A 1 257 ? 23.377 13.401 4.810 1.00 58.34 257 TYR A O 1
ATOM 2018 N N . ASN A 1 258 ? 23.510 14.178 6.912 1.00 66.88 258 ASN A N 1
ATOM 2019 C CA . ASN A 1 258 ? 24.829 14.788 6.782 1.00 66.88 258 ASN A CA 1
ATOM 2020 C C . ASN A 1 258 ? 25.976 13.763 6.768 1.00 66.88 258 ASN A C 1
ATOM 2022 O O . ASN A 1 258 ? 26.950 13.968 6.040 1.00 66.88 258 ASN A O 1
ATOM 2026 N N . ALA A 1 259 ? 25.840 12.631 7.468 1.00 69.00 259 ALA A N 1
ATOM 2027 C CA . ALA A 1 259 ? 26.864 11.587 7.511 1.00 69.00 259 ALA A CA 1
ATOM 2028 C C . ALA A 1 259 ? 27.055 10.923 6.136 1.00 69.00 259 ALA A C 1
ATOM 2030 O O . ALA A 1 259 ? 28.185 10.723 5.692 1.00 69.00 259 ALA A O 1
ATOM 2031 N N . SER A 1 260 ? 25.968 10.680 5.393 1.00 73.56 260 SER A N 1
ATOM 2032 C CA . SER A 1 260 ? 26.050 10.094 4.044 1.00 73.56 260 SER A CA 1
ATOM 2033 C C . SER A 1 260 ? 26.826 10.987 3.069 1.00 73.56 260 SER A C 1
ATOM 2035 O O . SER A 1 260 ? 27.687 10.505 2.333 1.00 73.56 260 SER A O 1
ATOM 2037 N N . ARG A 1 261 ? 26.581 12.306 3.085 1.00 78.12 261 ARG A N 1
ATOM 2038 C CA . ARG A 1 261 ? 27.330 13.260 2.244 1.00 78.12 261 ARG A CA 1
ATOM 2039 C C . ARG A 1 261 ? 28.799 13.359 2.642 1.00 78.12 261 ARG A C 1
ATOM 2041 O O . ARG A 1 261 ? 29.649 13.584 1.780 1.00 78.12 261 ARG A O 1
ATOM 2048 N N . GLN A 1 262 ? 29.104 13.218 3.928 1.00 80.44 262 GLN A N 1
ATOM 2049 C CA . GLN A 1 262 ? 30.478 13.234 4.418 1.00 80.44 262 GLN A CA 1
ATOM 2050 C C . GLN A 1 262 ? 31.243 11.988 3.952 1.00 80.44 262 GLN A C 1
ATOM 2052 O O . GLN A 1 262 ? 32.340 12.127 3.413 1.00 80.44 262 GLN A O 1
ATOM 2057 N N . ILE A 1 263 ? 30.616 10.810 4.021 1.00 81.81 263 ILE A N 1
ATOM 2058 C CA . ILE A 1 263 ? 31.178 9.545 3.521 1.00 81.81 263 ILE A CA 1
ATOM 2059 C C . ILE A 1 263 ? 31.426 9.609 2.006 1.00 81.81 263 ILE A C 1
ATOM 2061 O O . ILE A 1 263 ? 32.487 9.201 1.535 1.00 81.81 263 ILE A O 1
ATOM 2065 N N . GLU A 1 264 ? 30.496 10.165 1.224 1.00 82.31 264 GLU A N 1
ATOM 2066 C CA . GLU A 1 264 ? 30.683 10.329 -0.226 1.00 82.31 264 GLU A CA 1
ATOM 2067 C C . GLU A 1 264 ? 31.853 11.267 -0.568 1.00 82.31 264 GLU A C 1
ATOM 2069 O O . GLU A 1 264 ? 32.666 10.968 -1.455 1.00 82.31 264 GLU A O 1
ATOM 2074 N N . ARG A 1 265 ? 31.981 12.392 0.149 1.00 89.56 265 ARG A N 1
ATOM 2075 C CA . ARG A 1 265 ? 33.109 13.330 -0.010 1.00 89.56 265 ARG A CA 1
ATOM 2076 C C . ARG A 1 265 ? 34.439 12.690 0.373 1.00 89.56 265 ARG A C 1
ATOM 2078 O O . ARG A 1 265 ? 35.437 12.882 -0.318 1.00 89.56 265 ARG A O 1
ATOM 2085 N N . GLU A 1 266 ? 34.458 11.898 1.435 1.00 91.69 266 GLU A N 1
ATOM 2086 C CA . GLU A 1 266 ? 35.663 11.205 1.875 1.00 91.69 266 GLU A CA 1
ATOM 2087 C C . GLU A 1 266 ? 36.074 10.098 0.891 1.00 91.69 266 GLU A C 1
ATOM 2089 O O . GLU A 1 266 ? 37.241 10.007 0.497 1.00 91.69 266 GLU A O 1
ATOM 2094 N N . ALA A 1 267 ? 35.114 9.308 0.404 1.00 91.94 267 ALA A N 1
ATOM 2095 C CA . ALA A 1 267 ? 35.358 8.264 -0.587 1.00 91.94 267 ALA A CA 1
ATOM 2096 C C . ALA A 1 267 ? 35.913 8.841 -1.900 1.00 91.94 267 ALA A C 1
ATOM 2098 O O . ALA A 1 267 ? 36.879 8.314 -2.464 1.00 91.94 267 ALA A O 1
ATOM 2099 N N . THR A 1 268 ? 35.349 9.957 -2.370 1.00 92.69 268 THR A N 1
ATOM 2100 C CA . THR A 1 268 ? 35.829 10.651 -3.574 1.00 92.69 268 THR A CA 1
ATOM 2101 C C . THR A 1 268 ? 37.219 11.252 -3.377 1.00 92.69 268 THR A C 1
ATOM 2103 O O . THR A 1 268 ? 38.085 11.059 -4.236 1.00 92.69 268 THR A O 1
ATOM 2106 N N . ALA A 1 269 ? 37.493 11.875 -2.227 1.00 94.75 269 ALA A N 1
ATOM 2107 C CA . ALA A 1 269 ? 38.825 12.380 -1.891 1.00 94.75 269 ALA A CA 1
ATOM 2108 C C . ALA A 1 269 ? 39.876 11.255 -1.835 1.00 94.75 269 ALA A C 1
ATOM 2110 O O . ALA A 1 269 ? 40.983 11.394 -2.369 1.00 94.75 269 ALA A O 1
ATOM 2111 N N . ARG A 1 270 ? 39.525 10.099 -1.259 1.00 93.25 270 ARG A N 1
ATOM 2112 C CA . ARG A 1 270 ? 40.413 8.930 -1.190 1.00 93.25 270 ARG A CA 1
ATOM 2113 C C . ARG A 1 270 ? 40.720 8.364 -2.575 1.00 93.25 270 ARG A C 1
ATOM 2115 O O . ARG A 1 270 ? 41.881 8.076 -2.872 1.00 93.25 270 ARG A O 1
ATOM 2122 N N . MET A 1 271 ? 39.718 8.258 -3.451 1.00 91.38 271 MET A N 1
ATOM 2123 C CA . MET A 1 271 ? 39.932 7.829 -4.839 1.00 91.38 271 MET A CA 1
ATOM 2124 C C . MET A 1 271 ? 40.854 8.783 -5.602 1.00 91.38 271 MET A C 1
ATOM 2126 O O . MET A 1 271 ? 41.735 8.327 -6.335 1.00 91.38 271 MET A O 1
ATOM 2130 N N . GLN A 1 272 ? 40.699 10.096 -5.408 1.00 95.31 272 GLN A N 1
ATOM 2131 C CA . GLN A 1 272 ? 41.565 11.093 -6.038 1.00 95.31 272 GLN A CA 1
ATOM 2132 C C . GLN A 1 272 ? 43.016 10.989 -5.552 1.00 95.31 272 GLN A C 1
ATOM 2134 O O . GLN A 1 272 ? 43.927 11.015 -6.382 1.00 95.31 272 GLN A O 1
ATOM 2139 N N . ARG A 1 273 ? 43.246 10.784 -4.245 1.00 94.44 273 ARG A N 1
ATOM 2140 C CA . ARG A 1 273 ? 44.597 10.551 -3.697 1.00 94.44 273 ARG A CA 1
ATOM 2141 C C . ARG A 1 273 ? 45.255 9.315 -4.304 1.00 94.44 273 ARG A C 1
ATOM 2143 O O . ARG A 1 273 ? 46.359 9.415 -4.833 1.00 94.44 273 ARG A O 1
ATOM 2150 N N . ILE A 1 274 ? 44.548 8.184 -4.341 1.00 94.06 274 ILE A N 1
ATOM 2151 C CA . ILE A 1 274 ? 45.065 6.938 -4.937 1.00 94.06 274 ILE A CA 1
ATOM 2152 C C . ILE A 1 274 ? 45.378 7.132 -6.430 1.00 94.06 274 ILE A C 1
ATOM 2154 O O . ILE A 1 274 ? 46.387 6.637 -6.944 1.00 94.06 274 ILE A O 1
ATOM 2158 N N . ALA A 1 275 ? 44.528 7.862 -7.157 1.00 93.56 275 ALA A N 1
ATOM 2159 C CA . ALA A 1 275 ? 44.765 8.166 -8.564 1.00 93.56 275 ALA A CA 1
ATOM 2160 C C . ALA A 1 275 ? 46.005 9.057 -8.764 1.00 93.56 275 ALA A C 1
ATOM 2162 O O . ALA A 1 275 ? 46.791 8.807 -9.685 1.00 93.56 275 ALA A O 1
ATOM 2163 N N . ALA A 1 276 ? 46.208 10.058 -7.904 1.00 94.88 276 ALA A N 1
ATOM 2164 C CA . ALA A 1 276 ? 47.380 10.929 -7.924 1.00 94.88 276 ALA A CA 1
ATOM 2165 C C . ALA A 1 276 ? 48.672 10.158 -7.605 1.00 94.88 276 ALA A C 1
ATOM 2167 O O . ALA A 1 276 ? 49.642 10.245 -8.362 1.00 94.88 276 ALA A O 1
ATOM 2168 N N . GLU A 1 277 ? 48.666 9.314 -6.571 1.00 94.75 277 GLU A N 1
ATOM 2169 C CA . GLU A 1 277 ? 49.797 8.443 -6.227 1.00 94.75 277 GLU A CA 1
ATOM 2170 C C . GLU A 1 277 ? 50.170 7.510 -7.381 1.00 94.75 277 GLU A C 1
ATOM 2172 O O . GLU A 1 277 ? 51.344 7.388 -7.738 1.00 94.75 277 GLU A O 1
ATOM 2177 N N . ARG A 1 278 ? 49.176 6.910 -8.053 1.00 93.69 278 ARG A N 1
ATOM 2178 C CA . ARG A 1 278 ? 49.419 6.073 -9.239 1.00 93.69 278 ARG A CA 1
ATOM 2179 C C . ARG A 1 278 ? 50.068 6.848 -10.385 1.00 93.69 278 ARG A C 1
ATOM 2181 O O . ARG A 1 278 ? 50.894 6.278 -11.101 1.00 93.69 278 ARG A O 1
ATOM 2188 N N . ARG A 1 279 ? 49.715 8.122 -10.590 1.00 91.12 279 ARG A N 1
ATOM 2189 C CA . ARG A 1 279 ? 50.352 8.977 -11.611 1.00 91.12 279 ARG A CA 1
ATOM 2190 C C . ARG A 1 279 ? 51.804 9.287 -11.242 1.00 91.12 279 ARG A C 1
ATOM 2192 O O . ARG A 1 279 ? 52.682 9.155 -12.097 1.00 91.12 279 ARG A O 1
ATOM 2199 N N . ASN A 1 280 ? 52.069 9.599 -9.976 1.00 91.25 280 ASN A N 1
ATOM 2200 C CA . ASN A 1 280 ? 53.419 9.884 -9.485 1.00 91.25 280 ASN A CA 1
ATOM 2201 C C 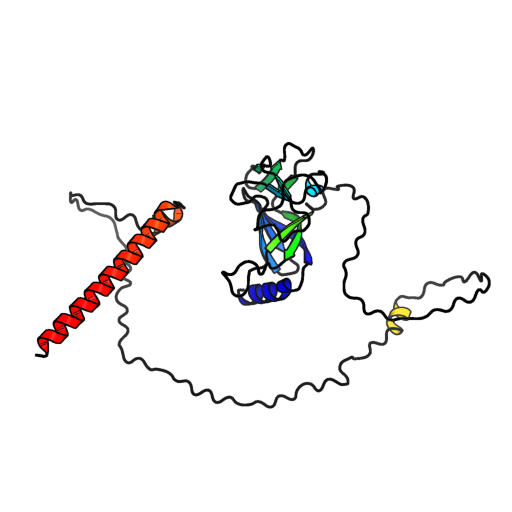. ASN A 1 280 ? 54.327 8.645 -9.540 1.00 91.25 280 ASN A C 1
ATOM 2203 O O . ASN A 1 280 ? 55.454 8.730 -10.026 1.00 91.25 280 ASN A O 1
ATOM 2207 N N . ALA A 1 281 ? 53.815 7.468 -9.170 1.00 89.19 281 ALA A N 1
ATOM 2208 C CA . ALA A 1 281 ? 54.548 6.204 -9.258 1.00 89.19 281 ALA A CA 1
ATOM 2209 C C . ALA A 1 281 ? 54.897 5.802 -10.705 1.00 89.19 281 ALA A C 1
ATOM 2211 O O . ALA A 1 281 ? 55.921 5.166 -10.954 1.00 89.19 281 ALA A O 1
ATOM 2212 N N . LYS A 1 282 ? 54.059 6.165 -11.686 1.00 88.44 282 LYS A N 1
ATOM 2213 C CA . LYS A 1 282 ? 54.376 5.962 -13.110 1.00 88.44 282 LYS A CA 1
ATOM 2214 C C . LYS A 1 282 ? 55.476 6.912 -13.587 1.00 88.44 282 LYS A C 1
ATOM 2216 O O . LYS A 1 282 ? 56.366 6.473 -14.310 1.00 88.44 282 LYS A O 1
ATOM 2221 N N . ARG A 1 283 ? 55.446 8.180 -13.158 1.00 86.06 283 ARG A N 1
ATOM 2222 C CA . ARG A 1 283 ? 56.484 9.173 -13.490 1.00 86.06 283 ARG A CA 1
ATOM 2223 C C . ARG A 1 283 ? 57.852 8.794 -12.920 1.00 86.06 283 ARG A C 1
ATOM 2225 O O . ARG A 1 283 ? 58.832 8.830 -13.658 1.00 86.06 283 ARG A O 1
ATOM 2232 N N . SER A 1 284 ? 57.918 8.346 -11.666 1.00 85.06 284 SER A N 1
ATOM 2233 C CA . SER A 1 284 ? 59.186 7.925 -11.052 1.00 85.06 284 SER A CA 1
ATOM 2234 C C . SER A 1 284 ? 59.793 6.689 -11.731 1.00 85.06 284 SER A C 1
ATOM 2236 O O . SER A 1 284 ? 61.005 6.621 -11.926 1.00 85.06 284 SER A O 1
ATOM 2238 N N . LYS A 1 285 ? 58.961 5.737 -12.178 1.00 85.31 285 LYS A N 1
ATOM 2239 C CA . LYS A 1 285 ? 59.412 4.581 -12.977 1.00 85.31 285 LYS A CA 1
ATOM 2240 C C . LYS A 1 285 ? 59.900 4.965 -14.376 1.00 85.31 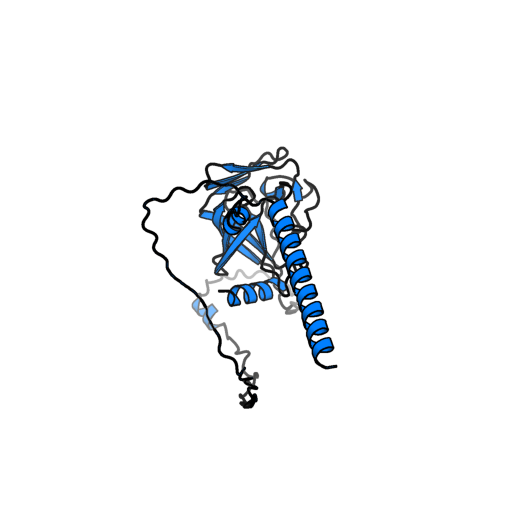285 LYS A C 1
ATOM 2242 O O . LYS A 1 285 ? 60.798 4.306 -14.889 1.00 85.31 285 LYS A O 1
ATOM 2247 N N . ALA A 1 286 ? 59.320 5.997 -14.989 1.00 82.50 286 ALA A N 1
ATOM 2248 C CA . ALA A 1 286 ? 59.756 6.493 -16.293 1.00 82.50 286 ALA A CA 1
ATOM 2249 C C . ALA A 1 286 ? 61.112 7.214 -16.216 1.00 82.50 286 ALA A C 1
ATOM 2251 O O . ALA A 1 286 ? 61.928 7.048 -17.116 1.00 82.50 286 ALA A O 1
ATOM 2252 N N . MET A 1 287 ? 61.380 7.952 -15.131 1.00 78.44 287 MET A N 1
ATOM 2253 C CA . MET A 1 287 ? 62.682 8.600 -14.916 1.00 78.44 287 MET A CA 1
ATOM 2254 C C . MET A 1 287 ? 63.817 7.603 -14.658 1.00 78.44 287 MET A C 1
ATOM 2256 O O . MET A 1 287 ? 64.908 7.817 -15.156 1.00 78.44 287 MET A O 1
ATOM 2260 N N . LYS A 1 288 ? 63.566 6.483 -13.964 1.00 77.38 288 LYS A N 1
ATOM 2261 C CA . LYS A 1 288 ? 64.586 5.436 -13.723 1.00 77.38 288 LYS A CA 1
ATOM 2262 C C . LYS A 1 288 ? 64.971 4.608 -14.961 1.00 77.38 288 LYS A C 1
ATOM 2264 O O . LYS A 1 288 ? 65.800 3.713 -14.849 1.00 77.38 288 LYS A O 1
ATOM 2269 N N . ARG A 1 289 ? 64.308 4.817 -16.102 1.00 70.75 289 ARG A N 1
ATOM 2270 C CA . ARG A 1 289 ? 64.551 4.087 -17.361 1.00 70.75 289 ARG A CA 1
ATOM 2271 C C . ARG A 1 289 ? 65.306 4.912 -18.408 1.00 70.75 289 ARG A C 1
ATOM 2273 O O . ARG A 1 289 ? 65.512 4.406 -19.507 1.00 70.75 289 ARG A O 1
ATOM 2280 N N . LYS A 1 290 ? 65.658 6.155 -18.086 1.00 57.56 290 LYS A N 1
ATOM 2281 C CA . LYS A 1 290 ? 66.612 6.971 -18.839 1.00 57.56 290 LYS A CA 1
ATOM 2282 C C . LYS A 1 290 ? 67.945 6.944 -18.112 1.00 57.56 290 LYS A C 1
ATOM 2284 O O . LYS A 1 290 ? 68.961 6.994 -18.826 1.00 57.56 290 LYS A O 1
#

Foldseek 3Di:
DVVLQQVLLVVQAPDKDKAKWFFAFADQQFTWIAGPVSRDIDTAGQADPLQWGKAQLVQLPHDLPDADQDDPVCNVDPSIHTQNQWHWGDDPRFKIWIDHPVGPGIQMDGGGFMFMWMWHFDPPDPPDPGGGIDIYGDYSPPPCPPDPDDDDDDDPPDDDPDDDDDDDDDDDDPDPDDDDDPVVVVVPDDDDPPCPPDPPPPDPPPPPPPPPPPPPPPDDDDPPDDDPDPDDDDDDDDDDDDDDPPPLVVVVVVPPPVSVVVVVVVVVVVVVVVVVVVVVVVVVVVVVVD